Protein AF-A0A955IJX4-F1 (afdb_monomer_lite)

Sequence (307 aa):
LDLRDNGGGALPAAIGVGDLFLDGGVIVSIKGRNGDEETFDAHARGTLEDFPMIVLVNGFSASASEIVAGALQDHGRARILGTRTYGKGSVQNVRRLPGNQGTLKMTTAYYYLPSGRSLHKKPGTLDWGVDPDPGFLVKVARRDYVRMLRARQGLEILRPADHLQDPCITRDWIDDTLGDPQLGCALEALQTRLRGEPWPAFSEVDRRTVAVNDEILAMDRQRDALILELQRLDRRLLELSDMDIARPPADLLPPGVDLVDGYIEVRDRDGALVGRYRLTDGDLETALEAAGVVPDTTPTPERSPTP

Radius of gyration: 30.42 Å; chains: 1; bounding box: 64×42×94 Å

pLDDT: mean 82.82, std 15.07, range [36.75, 98.5]

Secondary structure (DSSP, 8-state):
-B-TT-----HHHHHHHHHTT-SSSEEEEEEETTS-EEEEE--STT---SS--EEEE-TT--THHHHHHHHHHHTTSSEEEES------EEEEEEEPGGG--EEEEEEEEEE-TTS-B----TT-S--S-PPPTT-B----HHHHHHHHHHHHHHHS---GGG-------HHHIIIII--HHHHHHHHHHHHHHTTPPPP-S----HHHHHHHHHHHHHHHHHHHHHHHHHHHHHHHHHHH-SS---PPPPSS-TT---SS-EEEEE-TTS-EEEEEE--SS-HHHHHHHTT-----SPPPP-----

Foldseek 3Di:
DELELPAADDLVVLLVLLLQADQWAFLKWKAFPVRDIDTRMHHNPNHDQPAAAEYEYDQNRHDSSLSNQLQCVVVVRYFYAEAFYNLHFWDWDWAQDPPNPGIDTDTTIGMAYRVRFTQHDDPPDLGHGDGGDALRYDYDDPVLVVQLVVLVVVVVDDDPPPPDPPDPDALVCCCVRRVCNNVSLVVVQRVCVVVVHDGHGNDNDDSSNVSVVVVVVVVVVVVVVVVVVVVVVVVVVVVVVVPDDDDDADQLDDPPDDDDFDKDFDADPVRHTPDIDTDDDDDVSVVCVVVVHDDDPDDDPPDDDDD

Structure (mmCIF, N/CA/C/O backbone):
data_AF-A0A955IJX4-F1
#
_entry.id   AF-A0A955IJX4-F1
#
loop_
_atom_site.group_PDB
_atom_site.id
_atom_site.type_symbol
_atom_site.label_atom_id
_atom_site.label_alt_id
_atom_site.label_comp_id
_atom_site.label_asym_id
_atom_site.label_entity_id
_atom_site.label_seq_id
_atom_site.pdbx_PDB_ins_code
_atom_site.Cartn_x
_atom_site.Cartn_y
_atom_site.Cartn_z
_atom_site.occupancy
_atom_site.B_iso_or_equiv
_atom_site.auth_seq_id
_atom_site.auth_comp_id
_atom_site.auth_asym_id
_atom_site.auth_atom_id
_atom_site.pdbx_PDB_model_num
ATOM 1 N N . LEU A 1 1 ? 6.592 1.127 -8.672 1.00 96.62 1 LEU A N 1
ATOM 2 C CA . LEU A 1 1 ? 5.500 2.072 -8.345 1.00 96.62 1 LEU A CA 1
ATOM 3 C C . LEU A 1 1 ? 5.658 2.496 -6.888 1.00 96.62 1 LEU A C 1
ATOM 5 O O . LEU A 1 1 ? 5.582 1.629 -6.030 1.00 96.62 1 LEU A O 1
ATOM 9 N N . ASP A 1 2 ? 5.951 3.767 -6.595 1.00 96.94 2 ASP A N 1
ATOM 10 C CA . ASP A 1 2 ? 6.110 4.238 -5.205 1.00 96.94 2 ASP A CA 1
ATOM 11 C C . ASP A 1 2 ? 4.789 4.830 -4.688 1.00 96.94 2 ASP A C 1
ATOM 13 O O . ASP A 1 2 ? 4.356 5.877 -5.162 1.00 96.94 2 ASP A O 1
ATOM 17 N N . LEU A 1 3 ? 4.117 4.127 -3.767 1.00 98.00 3 LEU A N 1
ATOM 18 C CA . LEU A 1 3 ? 2.868 4.558 -3.120 1.00 98.00 3 LEU A CA 1
ATOM 19 C C . LEU A 1 3 ? 3.076 4.920 -1.644 1.00 98.00 3 LEU A C 1
ATOM 21 O O . LEU A 1 3 ? 2.099 5.086 -0.901 1.00 98.00 3 LEU A O 1
ATOM 25 N N . ARG A 1 4 ? 4.328 5.022 -1.190 1.00 96.12 4 ARG A N 1
ATOM 26 C CA . ARG A 1 4 ? 4.635 5.490 0.163 1.00 96.12 4 ARG A CA 1
ATOM 27 C C . ARG A 1 4 ? 4.120 6.908 0.337 1.00 96.12 4 ARG A C 1
ATOM 29 O O . ARG A 1 4 ? 4.171 7.713 -0.588 1.00 96.12 4 ARG A O 1
ATOM 36 N N . ASP A 1 5 ? 3.559 7.178 1.511 1.00 95.12 5 ASP A N 1
ATOM 37 C CA . ASP A 1 5 ? 3.006 8.491 1.868 1.00 95.12 5 ASP A CA 1
ATOM 38 C C . ASP A 1 5 ? 1.831 8.956 0.989 1.00 95.12 5 ASP A C 1
ATOM 40 O O . ASP A 1 5 ? 1.349 10.083 1.115 1.00 95.12 5 ASP A O 1
ATOM 44 N N . ASN A 1 6 ? 1.295 8.066 0.147 1.00 97.06 6 ASN A N 1
ATOM 45 C CA . ASN A 1 6 ? 0.107 8.324 -0.648 1.00 97.06 6 ASN A CA 1
ATOM 46 C C . ASN A 1 6 ? -1.155 7.880 0.110 1.00 97.06 6 ASN A C 1
ATOM 48 O O . ASN A 1 6 ? -1.559 6.713 0.064 1.00 97.06 6 ASN A O 1
ATOM 52 N N . GLY A 1 7 ? -1.826 8.837 0.756 1.00 94.88 7 GLY A N 1
ATOM 53 C CA . GLY A 1 7 ? -3.071 8.626 1.509 1.00 94.88 7 GLY A CA 1
ATOM 54 C C . GLY A 1 7 ? -4.309 8.262 0.665 1.00 94.88 7 GLY A C 1
ATOM 55 O O . GLY A 1 7 ? -5.420 8.146 1.203 1.00 94.88 7 GLY A O 1
ATOM 56 N N . GLY A 1 8 ? -4.133 8.106 -0.647 1.00 92.31 8 GLY A N 1
ATOM 57 C CA . GLY A 1 8 ? -5.141 7.694 -1.607 1.00 92.31 8 GLY A CA 1
ATOM 58 C C . GLY A 1 8 ? -5.688 8.858 -2.428 1.00 92.31 8 GLY A C 1
ATOM 59 O O . GLY A 1 8 ? -5.030 9.869 -2.648 1.00 92.31 8 GLY A O 1
ATOM 60 N N . GLY A 1 9 ? -6.923 8.718 -2.904 1.00 90.94 9 GLY A N 1
ATOM 61 C CA . GLY A 1 9 ? -7.517 9.668 -3.836 1.00 90.94 9 GLY A CA 1
ATOM 62 C C . GLY A 1 9 ? -8.848 9.169 -4.377 1.00 90.94 9 GLY A C 1
ATOM 63 O O . GLY A 1 9 ? -9.579 8.449 -3.694 1.00 90.94 9 GLY A O 1
ATOM 64 N N . ALA A 1 10 ? -9.167 9.570 -5.603 1.00 90.31 10 ALA A N 1
ATOM 65 C CA . ALA A 1 10 ? -10.396 9.170 -6.271 1.00 90.31 10 ALA A CA 1
ATOM 66 C C . ALA A 1 10 ? -10.360 7.682 -6.661 1.00 90.31 10 ALA A C 1
ATOM 68 O O . ALA A 1 10 ? -9.397 7.217 -7.268 1.00 90.31 10 ALA A O 1
ATOM 69 N N . LEU A 1 11 ? -11.440 6.952 -6.365 1.00 92.25 11 LEU A N 1
ATOM 70 C CA . LEU A 1 11 ? -11.589 5.540 -6.727 1.00 92.25 11 LEU A CA 1
ATOM 71 C C . LEU A 1 11 ? -11.401 5.2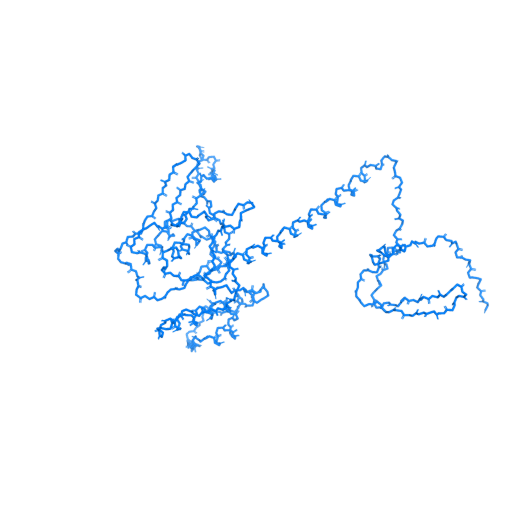72 -8.237 1.00 92.25 11 LEU A C 1
ATOM 73 O O . LEU A 1 11 ? -10.653 4.351 -8.556 1.00 92.25 11 LEU A O 1
ATOM 77 N N . PRO A 1 12 ? -11.962 6.073 -9.171 1.00 95.00 12 PRO A N 1
ATOM 78 C CA . PRO A 1 12 ? -11.741 5.852 -10.602 1.00 95.00 12 PRO A CA 1
ATOM 79 C C . PRO A 1 12 ? -10.267 5.900 -11.014 1.00 95.00 12 PRO A C 1
ATOM 81 O O . PRO A 1 12 ? -9.863 5.178 -11.916 1.00 95.00 12 PRO A O 1
ATOM 84 N N . ALA A 1 13 ? -9.447 6.712 -10.336 1.00 95.75 13 ALA A N 1
ATOM 85 C CA . ALA A 1 13 ? -8.011 6.754 -10.598 1.00 95.75 13 ALA A CA 1
ATOM 86 C C . ALA A 1 13 ? -7.315 5.477 -10.108 1.00 95.75 13 ALA A C 1
ATOM 88 O O . ALA A 1 13 ? -6.436 4.968 -10.791 1.00 95.75 13 ALA A O 1
ATOM 89 N N . ALA A 1 14 ? -7.730 4.931 -8.959 1.00 96.19 14 ALA A N 1
ATOM 90 C CA . ALA A 1 14 ? -7.222 3.653 -8.460 1.00 96.19 14 ALA A CA 1
ATOM 91 C C . ALA A 1 14 ? -7.547 2.505 -9.427 1.00 96.19 14 ALA A C 1
ATOM 93 O O . ALA A 1 14 ? -6.667 1.720 -9.763 1.00 96.19 14 ALA A O 1
ATOM 94 N N . ILE A 1 15 ? -8.798 2.458 -9.901 1.00 96.75 15 ILE A N 1
ATOM 95 C CA . ILE A 1 15 ? -9.259 1.484 -10.897 1.00 96.75 15 ILE A CA 1
ATOM 96 C C . ILE A 1 15 ? -8.434 1.630 -12.172 1.00 96.75 15 ILE A C 1
ATOM 98 O O . ILE A 1 15 ? -7.837 0.658 -12.606 1.00 96.75 15 ILE A O 1
ATOM 102 N N . GLY A 1 16 ? -8.311 2.848 -12.710 1.00 96.75 16 GLY A N 1
ATOM 103 C CA . GLY A 1 16 ? -7.526 3.094 -13.919 1.00 96.75 16 GLY A CA 1
ATOM 104 C C . GLY A 1 16 ? -6.059 2.684 -13.781 1.00 96.75 16 GLY A C 1
ATOM 105 O O . GLY A 1 16 ? -5.510 2.085 -14.693 1.00 96.75 16 GLY A O 1
ATOM 106 N N . VAL A 1 17 ? -5.417 2.945 -12.636 1.00 96.81 17 VAL A N 1
ATOM 107 C CA . VAL A 1 17 ? -4.035 2.495 -12.400 1.00 96.81 17 VAL A CA 1
ATOM 108 C C . VAL A 1 17 ? -3.945 0.969 -12.309 1.00 96.81 17 VAL A C 1
ATOM 110 O O . VAL A 1 17 ? -2.988 0.407 -12.828 1.00 96.81 17 VAL A O 1
ATOM 113 N N . GLY A 1 18 ? -4.906 0.296 -11.670 1.00 96.31 18 GLY A N 1
ATOM 114 C CA . GLY A 1 18 ? -4.958 -1.171 -11.644 1.00 96.31 18 GLY A CA 1
ATOM 115 C C . GLY A 1 18 ? -5.133 -1.771 -13.042 1.00 96.31 18 GLY A C 1
ATOM 116 O O . GLY A 1 18 ? -4.393 -2.676 -13.416 1.00 96.31 18 GLY A O 1
ATOM 117 N N . ASP A 1 19 ? -6.047 -1.199 -13.825 1.00 96.81 19 ASP A N 1
ATOM 118 C CA . ASP A 1 19 ? -6.391 -1.596 -15.198 1.00 96.81 19 ASP A CA 1
ATOM 119 C C . ASP A 1 19 ? -5.195 -1.501 -16.163 1.00 96.81 19 ASP A C 1
ATOM 121 O O . ASP A 1 19 ? -5.051 -2.317 -17.063 1.00 96.81 19 ASP A O 1
ATOM 125 N N . LEU A 1 20 ? -4.260 -0.566 -15.934 1.00 96.81 20 LEU A N 1
ATOM 126 C CA . LEU A 1 20 ? -3.031 -0.468 -16.736 1.00 96.81 20 LEU A CA 1
ATOM 127 C C . LEU A 1 20 ? -2.133 -1.710 -16.643 1.00 96.81 20 LEU A C 1
ATOM 129 O O . LEU A 1 20 ? -1.318 -1.933 -17.537 1.00 96.81 20 LEU A O 1
ATOM 133 N N . PHE A 1 21 ? -2.214 -2.480 -15.557 1.00 97.06 21 PHE A N 1
ATOM 134 C CA . PHE A 1 21 ? -1.270 -3.566 -15.272 1.00 97.06 21 PHE A CA 1
ATOM 135 C C . PHE A 1 21 ? -1.923 -4.943 -15.144 1.00 97.06 21 PHE A C 1
ATOM 137 O O . PHE A 1 21 ? -1.190 -5.925 -15.036 1.00 97.06 21 PHE A O 1
ATOM 144 N N . LEU A 1 22 ? -3.254 -5.015 -15.130 1.00 96.62 22 LEU A N 1
ATOM 145 C CA . LEU A 1 22 ? -4.027 -6.252 -15.035 1.00 96.62 22 LEU A CA 1
ATOM 146 C C . LEU A 1 22 ? -4.760 -6.505 -16.355 1.00 96.62 22 LEU A C 1
ATOM 148 O O . LEU A 1 22 ? -5.360 -5.597 -16.921 1.00 96.62 22 LEU A O 1
ATOM 152 N N . ASP A 1 23 ? -4.694 -7.735 -16.851 1.00 94.50 23 ASP A N 1
ATOM 153 C CA . ASP A 1 23 ? -5.302 -8.153 -18.119 1.00 94.50 23 ASP A CA 1
ATOM 154 C C . ASP A 1 23 ? -6.761 -8.612 -17.950 1.00 94.50 23 ASP A C 1
ATOM 156 O O . ASP A 1 23 ? -7.522 -8.717 -18.913 1.00 94.50 23 ASP A O 1
ATOM 160 N N . GLY A 1 24 ? -7.186 -8.840 -16.709 1.00 95.06 24 GLY A N 1
ATOM 161 C CA . GLY A 1 24 ? -8.556 -9.173 -16.369 1.00 95.06 24 GLY A CA 1
ATOM 162 C C . GLY A 1 24 ? -8.773 -9.411 -14.878 1.00 95.06 24 GLY A C 1
ATOM 163 O O . GLY A 1 24 ? -7.865 -9.324 -14.052 1.00 95.06 24 GLY A O 1
ATOM 164 N N . GLY A 1 25 ? -10.020 -9.738 -14.542 1.00 96.56 25 GLY A N 1
ATOM 165 C CA . GLY A 1 25 ? -10.451 -10.041 -13.180 1.00 96.56 25 GLY A CA 1
ATOM 166 C C . GLY A 1 25 ? -10.696 -8.804 -12.316 1.00 96.56 25 GLY A C 1
ATOM 167 O O . GLY A 1 25 ? -10.491 -7.665 -12.728 1.00 96.56 25 GLY A O 1
ATOM 168 N N . VAL A 1 26 ? -11.160 -9.045 -11.092 1.00 97.88 26 VAL A N 1
ATOM 169 C CA . VAL A 1 26 ? -11.579 -7.983 -10.172 1.00 97.88 26 VAL A CA 1
ATOM 170 C C . VAL A 1 26 ? -10.378 -7.139 -9.755 1.00 97.88 26 VAL A C 1
ATOM 172 O O . VAL A 1 26 ? -9.355 -7.686 -9.359 1.00 97.88 26 VAL A O 1
ATOM 175 N N . ILE A 1 27 ? -10.507 -5.816 -9.773 1.00 97.75 27 ILE A N 1
ATOM 176 C CA . ILE A 1 27 ? -9.567 -4.879 -9.141 1.00 97.75 27 ILE A CA 1
ATOM 177 C C . ILE A 1 27 ? -10.008 -4.623 -7.699 1.00 97.75 27 ILE A C 1
ATOM 179 O O . ILE A 1 27 ? -9.219 -4.711 -6.760 1.00 97.75 27 ILE A O 1
ATOM 183 N N . VAL A 1 28 ? -11.286 -4.295 -7.512 1.00 97.56 28 VAL A N 1
ATOM 184 C CA . VAL A 1 28 ? -11.867 -3.997 -6.200 1.00 97.56 28 VAL A CA 1
ATOM 185 C C . VAL A 1 28 ? -13.363 -4.257 -6.213 1.00 97.56 28 VAL A C 1
ATOM 187 O O . VAL A 1 28 ? -14.030 -4.033 -7.221 1.00 97.56 28 VAL A O 1
ATOM 190 N N . SER A 1 29 ? -13.902 -4.677 -5.072 1.00 96.81 29 SER A N 1
ATOM 191 C CA . SER A 1 29 ? -15.345 -4.686 -4.829 1.00 96.81 29 SER A CA 1
ATOM 192 C C . SER A 1 29 ? -15.717 -3.787 -3.652 1.00 96.81 29 SER A C 1
ATOM 194 O O . SER A 1 29 ? -14.943 -3.574 -2.713 1.00 96.81 29 SER A O 1
ATOM 196 N N . ILE A 1 30 ? -16.915 -3.220 -3.712 1.00 94.94 30 ILE A N 1
ATOM 197 C CA . ILE A 1 30 ? -17.513 -2.379 -2.684 1.00 94.94 30 ILE A CA 1
ATOM 198 C C . ILE A 1 30 ? -18.730 -3.108 -2.151 1.00 94.94 30 ILE A C 1
ATOM 200 O O . ILE A 1 30 ? -19.665 -3.361 -2.902 1.00 94.94 30 ILE A O 1
ATOM 204 N N . LYS A 1 31 ? -18.751 -3.392 -0.845 1.00 93.25 31 LYS A N 1
ATOM 205 C CA . LYS A 1 31 ? -19.911 -4.026 -0.202 1.00 93.25 31 LYS A CA 1
ATOM 206 C C . LYS A 1 31 ? -20.543 -3.082 0.809 1.00 93.25 31 LYS A C 1
ATOM 208 O O . LYS A 1 31 ? -19.892 -2.649 1.771 1.00 93.25 31 LYS A O 1
ATOM 213 N N . GLY A 1 32 ? -21.801 -2.735 0.557 1.00 88.31 32 GLY A N 1
ATOM 214 C CA . GLY A 1 32 ? -22.637 -1.909 1.420 1.00 88.31 32 GLY A CA 1
ATOM 215 C C . GLY A 1 32 ? -23.255 -2.695 2.578 1.00 88.31 32 GLY A C 1
ATOM 216 O O . GLY A 1 32 ? -23.171 -3.918 2.657 1.00 88.31 32 GLY A O 1
ATOM 217 N N . ARG A 1 33 ? -23.923 -1.985 3.495 1.00 81.31 33 ARG A N 1
ATOM 218 C CA . ARG A 1 33 ? -24.585 -2.603 4.662 1.00 81.31 33 ARG A CA 1
ATOM 219 C C . ARG A 1 33 ? -25.728 -3.556 4.284 1.00 81.31 33 ARG A C 1
ATOM 221 O O . ARG A 1 33 ? -25.958 -4.520 5.003 1.00 81.31 33 ARG A O 1
ATOM 228 N N . ASN A 1 34 ? -26.433 -3.278 3.189 1.00 80.38 34 ASN A N 1
ATOM 229 C CA . ASN A 1 34 ? -27.640 -4.010 2.790 1.00 80.38 34 ASN A CA 1
ATOM 230 C C . ASN A 1 34 ? -27.351 -5.212 1.876 1.00 80.38 34 ASN A C 1
ATOM 232 O O . ASN A 1 34 ? -28.285 -5.809 1.354 1.00 80.38 34 ASN A O 1
ATOM 236 N N . GLY A 1 35 ? -26.077 -5.564 1.682 1.00 75.12 35 GLY A N 1
ATOM 237 C CA . GLY A 1 35 ? -25.669 -6.658 0.800 1.00 75.12 35 GLY A CA 1
ATOM 238 C C . GLY A 1 35 ? -25.451 -6.251 -0.658 1.00 75.12 35 GLY A C 1
ATOM 239 O O . GLY A 1 35 ? -25.005 -7.089 -1.432 1.00 75.12 35 GLY A O 1
ATOM 240 N N . ASP A 1 36 ? -25.699 -4.987 -1.019 1.00 84.19 36 ASP A N 1
ATOM 241 C CA . ASP A 1 36 ? -25.340 -4.465 -2.340 1.00 84.19 36 ASP A CA 1
ATOM 242 C C . ASP A 1 36 ? -23.821 -4.561 -2.534 1.00 84.19 36 ASP A C 1
ATOM 244 O O . ASP A 1 36 ? -23.044 -4.033 -1.726 1.00 84.19 36 ASP A O 1
ATOM 248 N N . GLU A 1 37 ? -23.418 -5.246 -3.601 1.00 92.25 37 GLU A N 1
ATOM 249 C CA . GLU A 1 37 ? -22.030 -5.436 -4.002 1.00 92.25 37 GLU A CA 1
ATOM 250 C C . GLU A 1 37 ? -21.826 -4.866 -5.405 1.00 92.25 37 GLU A C 1
ATOM 252 O O . GLU A 1 37 ? -22.527 -5.228 -6.348 1.00 92.25 37 GLU A O 1
ATOM 257 N N . GLU A 1 38 ? -20.868 -3.953 -5.524 1.00 94.00 38 GLU A N 1
ATOM 258 C CA . GLU A 1 38 ? -20.420 -3.396 -6.796 1.00 94.00 38 GLU A CA 1
ATOM 259 C C . GLU A 1 38 ? -18.976 -3.832 -7.033 1.00 94.00 38 GLU A C 1
ATOM 261 O O . GLU A 1 38 ? -18.124 -3.659 -6.159 1.00 94.00 38 GLU A O 1
ATOM 266 N N . THR A 1 39 ? -18.701 -4.389 -8.206 1.00 96.25 39 THR A N 1
ATOM 267 C CA . THR A 1 39 ? -17.387 -4.922 -8.575 1.00 96.25 39 THR A CA 1
ATOM 268 C C . THR A 1 39 ? -16.827 -4.136 -9.748 1.00 96.25 39 THR A C 1
ATOM 270 O O . THR A 1 39 ? -17.560 -3.775 -10.667 1.00 96.25 39 THR A O 1
ATOM 273 N N . PHE A 1 40 ? -15.525 -3.869 -9.706 1.00 97.12 40 PHE A N 1
ATOM 274 C CA . PHE A 1 40 ? -14.795 -3.177 -10.760 1.00 97.12 40 PHE A CA 1
ATOM 275 C C . PHE A 1 40 ? -13.710 -4.103 -11.293 1.00 97.12 40 PHE A C 1
ATOM 277 O O . PHE A 1 40 ? -12.800 -4.467 -10.546 1.00 97.12 40 PHE A O 1
ATOM 284 N N . ASP A 1 41 ? -13.817 -4.469 -12.566 1.00 97.50 41 ASP A N 1
ATOM 285 C CA . ASP A 1 41 ? -12.928 -5.414 -13.242 1.00 97.50 41 ASP A CA 1
ATOM 286 C C . ASP A 1 41 ? -11.896 -4.706 -14.128 1.00 97.50 41 ASP A C 1
ATOM 288 O O . ASP A 1 41 ? -12.135 -3.600 -14.623 1.00 97.50 41 ASP A O 1
ATOM 292 N N . ALA A 1 42 ? -10.755 -5.365 -14.320 1.00 96.56 42 ALA A N 1
ATOM 293 C CA . ALA A 1 42 ? -9.726 -4.979 -15.272 1.00 96.56 42 ALA A CA 1
ATOM 294 C C . ALA A 1 42 ? -10.051 -5.461 -16.698 1.00 96.56 42 ALA A C 1
ATOM 296 O O . ALA A 1 42 ? -10.790 -6.431 -16.895 1.00 96.56 42 ALA A O 1
ATOM 297 N N . HIS A 1 43 ? -9.456 -4.808 -17.693 1.00 95.31 43 HIS A N 1
ATOM 298 C CA . HIS A 1 43 ? -9.662 -5.056 -19.113 1.00 95.31 43 HIS A CA 1
ATOM 299 C C . HIS A 1 43 ? -8.326 -5.269 -19.834 1.00 95.31 43 HIS A C 1
ATOM 301 O O . HIS A 1 43 ? -7.452 -4.412 -19.811 1.00 95.31 43 HIS A O 1
ATOM 307 N N . ALA A 1 44 ? -8.229 -6.346 -20.618 1.00 90.44 44 ALA A N 1
ATOM 308 C CA . ALA A 1 44 ? -7.012 -6.749 -21.339 1.00 90.44 44 ALA A CA 1
ATOM 309 C C . ALA A 1 44 ? -6.433 -5.725 -22.336 1.00 90.44 44 ALA A C 1
ATOM 311 O O . ALA A 1 44 ? -5.327 -5.879 -22.855 1.00 90.44 44 ALA A O 1
ATOM 312 N N . ARG A 1 45 ? -7.205 -4.712 -22.742 1.00 90.56 45 ARG A N 1
ATOM 313 C CA . ARG A 1 45 ? -6.793 -3.839 -23.843 1.00 90.56 45 ARG A CA 1
ATOM 314 C C . ARG A 1 45 ? -5.774 -2.809 -23.360 1.00 90.56 45 ARG A C 1
ATOM 316 O O . ARG A 1 45 ? -6.149 -1.802 -22.775 1.00 90.56 45 ARG A O 1
ATOM 323 N N . GLY A 1 46 ? -4.523 -2.975 -23.786 1.00 87.88 46 GLY A N 1
ATOM 324 C CA . GLY A 1 46 ? -3.449 -2.015 -23.500 1.00 87.88 46 GLY A CA 1
ATOM 325 C C . GLY A 1 46 ? -2.744 -2.269 -22.169 1.00 87.88 46 GLY A C 1
ATOM 326 O O . GLY A 1 46 ? -2.038 -1.383 -21.688 1.00 87.88 46 GLY A O 1
ATOM 327 N N . THR A 1 47 ? -2.930 -3.460 -21.604 1.00 93.62 47 THR A N 1
ATOM 328 C CA . THR A 1 47 ? -2.272 -3.901 -20.381 1.00 93.62 47 THR A CA 1
ATOM 329 C C . THR A 1 47 ? -0.753 -3.966 -20.561 1.00 93.62 47 THR A C 1
ATOM 331 O O . THR A 1 47 ? -0.221 -4.347 -21.605 1.00 93.62 47 THR A O 1
ATOM 334 N N . LEU A 1 48 ? -0.040 -3.548 -19.520 1.00 93.38 48 LEU A N 1
ATOM 335 C CA . LEU A 1 48 ? 1.413 -3.515 -19.445 1.00 93.38 48 LEU A CA 1
ATOM 336 C C . LEU A 1 48 ? 1.923 -4.732 -18.655 1.00 93.38 48 LEU A C 1
ATOM 338 O O . LEU A 1 48 ? 1.959 -4.697 -17.422 1.00 93.38 48 LEU A O 1
ATOM 342 N N . GLU A 1 49 ? 2.336 -5.800 -19.341 1.00 83.81 49 GLU A N 1
ATOM 343 C CA . GLU A 1 49 ? 2.564 -7.124 -18.720 1.00 83.81 49 GLU A CA 1
ATOM 344 C C . GLU A 1 49 ? 4.042 -7.568 -18.690 1.00 83.81 49 GLU A C 1
ATOM 346 O O . GLU A 1 49 ? 4.455 -8.310 -17.799 1.00 83.81 49 GLU A O 1
ATOM 351 N N . ASP A 1 50 ? 4.890 -7.023 -19.566 1.00 87.19 50 ASP A N 1
ATOM 352 C CA . ASP A 1 50 ? 6.216 -7.589 -19.879 1.00 87.19 50 ASP A CA 1
ATOM 353 C C . ASP A 1 50 ? 7.379 -7.117 -18.987 1.00 87.19 50 ASP A C 1
ATOM 355 O O . ASP A 1 50 ? 8.530 -7.035 -19.423 1.00 87.19 50 ASP A O 1
ATOM 359 N N . PHE A 1 51 ? 7.120 -6.778 -17.724 1.00 94.56 51 PHE A N 1
ATOM 360 C CA . PHE A 1 51 ? 8.196 -6.367 -16.817 1.00 94.56 51 PHE A CA 1
ATOM 361 C C . PHE A 1 51 ? 7.934 -6.705 -15.348 1.00 94.56 51 PHE A C 1
ATOM 363 O O . PHE A 1 51 ? 6.791 -6.635 -14.868 1.00 94.56 51 PHE A O 1
ATOM 370 N N . PRO A 1 52 ? 9.005 -7.022 -14.592 1.00 96.25 52 PRO A N 1
ATOM 371 C CA . PRO A 1 52 ? 8.901 -7.209 -13.158 1.00 96.25 52 PRO A CA 1
ATOM 372 C C . PRO A 1 52 ? 8.493 -5.899 -12.486 1.00 96.25 52 PRO A C 1
ATOM 374 O O . PRO A 1 52 ? 9.009 -4.828 -12.803 1.00 96.25 52 PRO A O 1
ATOM 377 N N . MET A 1 53 ? 7.563 -5.989 -11.539 1.00 96.88 53 MET A N 1
ATOM 378 C CA . MET A 1 53 ? 7.031 -4.829 -10.838 1.00 96.88 53 MET A CA 1
ATOM 379 C C . MET A 1 53 ? 7.140 -5.005 -9.326 1.00 96.88 53 MET A C 1
ATOM 381 O O . MET A 1 53 ? 6.809 -6.056 -8.775 1.00 96.88 53 MET A O 1
ATOM 385 N N . ILE A 1 54 ? 7.550 -3.923 -8.663 1.00 98.31 54 ILE A N 1
ATOM 386 C CA . ILE A 1 54 ? 7.458 -3.754 -7.214 1.00 98.31 54 ILE A CA 1
ATOM 387 C C . ILE A 1 54 ? 6.604 -2.523 -6.907 1.00 98.31 54 ILE A C 1
ATOM 389 O O . ILE A 1 54 ? 6.744 -1.475 -7.555 1.00 98.31 54 ILE A O 1
ATOM 393 N N . VAL A 1 55 ? 5.741 -2.645 -5.901 1.00 98.50 55 VAL A N 1
ATOM 394 C CA . VAL A 1 55 ? 5.000 -1.532 -5.303 1.00 98.50 55 VAL A CA 1
ATOM 395 C C . VAL A 1 55 ? 5.593 -1.236 -3.929 1.00 98.50 55 VAL A C 1
ATOM 397 O O . VAL A 1 55 ? 5.590 -2.098 -3.053 1.00 98.50 55 VAL A O 1
ATOM 400 N N . LEU A 1 56 ? 6.112 -0.022 -3.741 1.00 98.38 56 LEU A N 1
ATOM 401 C CA . LEU A 1 56 ? 6.581 0.446 -2.439 1.00 98.38 56 LEU A CA 1
ATOM 402 C C . LEU A 1 56 ? 5.396 0.982 -1.638 1.00 98.38 56 LEU A C 1
ATOM 404 O O . LEU A 1 56 ? 4.650 1.828 -2.134 1.00 98.38 56 LEU A O 1
ATOM 408 N N . VAL A 1 57 ? 5.246 0.522 -0.400 1.00 98.31 57 VAL A N 1
ATOM 409 C CA . VAL A 1 57 ? 4.178 0.947 0.514 1.00 98.31 57 VAL A CA 1
ATOM 410 C C . VAL A 1 57 ? 4.704 1.186 1.925 1.00 98.31 57 VAL A C 1
ATOM 412 O O . VAL A 1 57 ? 5.738 0.653 2.333 1.00 98.31 57 VAL A O 1
ATOM 415 N N . ASN A 1 58 ? 3.993 2.010 2.687 1.00 95.62 58 ASN A N 1
ATOM 416 C CA . ASN A 1 58 ? 4.270 2.218 4.102 1.00 95.62 58 ASN A CA 1
ATOM 417 C C . ASN A 1 58 ? 2.978 2.457 4.894 1.00 95.62 58 ASN A C 1
ATOM 419 O O . ASN A 1 58 ? 1.887 2.501 4.330 1.00 95.62 58 ASN A O 1
ATOM 423 N N . GLY A 1 59 ? 3.105 2.695 6.2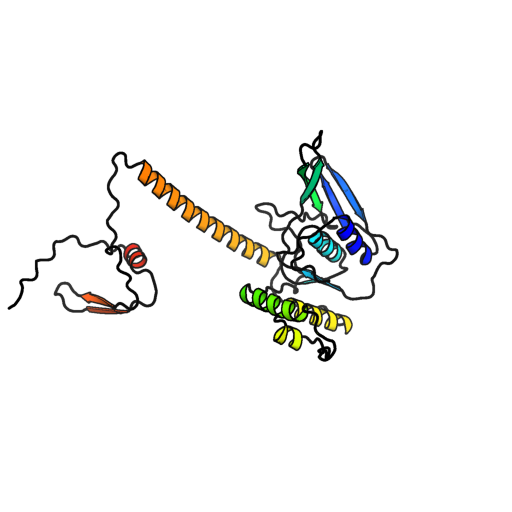01 1.00 94.19 59 GLY A N 1
ATOM 424 C CA . GLY A 1 59 ? 1.965 2.953 7.091 1.00 94.19 59 GLY A CA 1
ATOM 425 C C . GLY A 1 59 ? 1.139 4.205 6.763 1.00 94.19 59 GLY A C 1
ATOM 426 O O . GLY A 1 59 ? 0.110 4.417 7.397 1.00 94.19 59 GLY A O 1
ATOM 427 N N . PHE A 1 60 ? 1.557 5.023 5.794 1.00 95.31 60 PHE A N 1
ATOM 428 C CA . PHE A 1 60 ? 0.824 6.194 5.305 1.00 95.31 60 PHE A CA 1
ATOM 429 C C . PHE A 1 60 ? 0.163 5.961 3.936 1.00 95.31 60 PHE A C 1
ATOM 431 O O . PHE A 1 60 ? -0.663 6.769 3.510 1.00 95.31 60 PHE A O 1
ATOM 438 N N . SER A 1 61 ? 0.463 4.844 3.268 1.00 97.94 61 SER A N 1
ATOM 439 C CA . SER A 1 61 ? -0.269 4.381 2.091 1.00 97.94 61 SER A CA 1
ATOM 440 C C . SER A 1 61 ? -1.696 4.008 2.500 1.00 97.94 61 SER A C 1
ATOM 442 O O . SER A 1 61 ? -1.889 3.132 3.344 1.00 97.94 61 SER A O 1
ATOM 444 N N . ALA A 1 62 ? -2.708 4.668 1.935 1.00 96.88 62 ALA A N 1
ATOM 445 C CA . ALA A 1 62 ? -4.094 4.487 2.372 1.00 96.88 62 ALA A CA 1
ATOM 446 C C . ALA A 1 62 ? -5.108 4.495 1.215 1.00 96.88 62 ALA A C 1
ATOM 448 O O . ALA A 1 62 ? -4.873 5.073 0.155 1.00 96.88 62 ALA A O 1
ATOM 449 N N . SER A 1 63 ? -6.287 3.909 1.442 1.00 95.38 63 SER A N 1
ATOM 450 C CA . SER A 1 63 ? -7.457 4.004 0.561 1.00 95.38 63 SER A CA 1
ATOM 451 C C . SER A 1 63 ? -7.151 3.569 -0.882 1.00 95.38 63 SER A C 1
ATOM 453 O O . SER A 1 63 ? -6.836 2.407 -1.101 1.00 95.38 63 SER A O 1
ATOM 455 N N . ALA A 1 64 ? -7.237 4.468 -1.870 1.00 96.19 64 ALA A N 1
ATOM 456 C CA . ALA A 1 64 ? -6.948 4.169 -3.276 1.00 96.19 64 ALA A CA 1
ATOM 457 C C . ALA A 1 64 ? -5.582 3.489 -3.485 1.00 96.19 64 ALA A C 1
ATOM 459 O O . ALA A 1 64 ? -5.481 2.561 -4.282 1.00 96.19 64 ALA A O 1
ATOM 460 N N . SER A 1 65 ? -4.555 3.895 -2.733 1.00 97.88 65 SER A N 1
ATOM 461 C CA . SER A 1 65 ? -3.225 3.281 -2.803 1.00 97.88 65 SER A CA 1
ATOM 462 C C . SER A 1 65 ? -3.240 1.820 -2.352 1.00 97.88 65 SER A C 1
ATOM 464 O O . SER A 1 65 ? -2.545 0.987 -2.924 1.00 97.88 65 SER A O 1
ATOM 466 N N . GLU A 1 66 ? -4.055 1.500 -1.344 1.00 97.88 66 GLU A N 1
ATOM 467 C CA . GLU A 1 66 ? -4.220 0.134 -0.836 1.00 97.88 66 GLU A CA 1
ATOM 468 C C . GLU A 1 66 ? -4.997 -0.738 -1.821 1.00 97.88 66 GLU A C 1
ATOM 470 O O . GLU A 1 66 ? -4.687 -1.914 -1.958 1.00 97.88 66 GLU A O 1
ATOM 475 N N . ILE A 1 67 ? -5.962 -0.157 -2.542 1.00 98.00 67 ILE A N 1
ATOM 476 C CA . ILE A 1 67 ? -6.677 -0.849 -3.620 1.00 98.00 67 ILE A CA 1
ATOM 477 C C . ILE A 1 67 ? -5.694 -1.256 -4.719 1.00 98.00 67 ILE A C 1
ATOM 479 O O . ILE A 1 67 ? -5.637 -2.427 -5.072 1.00 98.00 67 ILE A O 1
ATOM 483 N N . VAL A 1 68 ? -4.886 -0.313 -5.217 1.00 98.25 68 VAL A N 1
ATOM 484 C CA . VAL A 1 68 ? -3.901 -0.596 -6.274 1.00 98.25 68 VAL A CA 1
ATOM 485 C C . VAL A 1 68 ? -2.883 -1.633 -5.803 1.00 98.25 68 VAL A C 1
ATOM 487 O O . VAL A 1 68 ? -2.672 -2.634 -6.479 1.00 98.25 68 VAL A O 1
ATOM 490 N N . ALA A 1 69 ? -2.270 -1.425 -4.634 1.00 98.38 69 ALA A N 1
ATOM 491 C CA . ALA A 1 69 ? -1.278 -2.355 -4.103 1.00 98.38 69 ALA A CA 1
ATOM 492 C C . ALA A 1 69 ? -1.869 -3.756 -3.878 1.00 98.38 69 ALA A C 1
ATOM 494 O O . ALA A 1 69 ? -1.279 -4.746 -4.297 1.00 98.38 69 ALA A O 1
ATOM 495 N N . GLY A 1 70 ? -3.044 -3.843 -3.251 1.00 97.81 70 GLY A N 1
ATOM 496 C CA . GLY A 1 70 ? -3.686 -5.115 -2.943 1.00 97.81 70 GLY A CA 1
ATOM 497 C C . GLY A 1 70 ? -4.176 -5.855 -4.186 1.00 97.81 70 GLY A C 1
ATOM 498 O O . GLY A 1 70 ? -3.976 -7.058 -4.274 1.00 97.81 70 GLY A O 1
ATOM 499 N N . ALA A 1 71 ? -4.739 -5.154 -5.174 1.00 98.12 71 ALA A N 1
ATOM 500 C CA . ALA A 1 71 ? -5.151 -5.769 -6.435 1.00 98.12 71 ALA A CA 1
ATOM 501 C C . ALA A 1 71 ? -3.948 -6.361 -7.183 1.00 98.12 71 ALA A C 1
ATOM 503 O O . ALA A 1 71 ? -3.956 -7.534 -7.548 1.00 98.12 71 ALA A O 1
ATOM 504 N N . LEU A 1 72 ? -2.873 -5.582 -7.345 1.00 98.19 72 LEU A N 1
ATOM 505 C CA . LEU A 1 72 ? -1.660 -6.054 -8.017 1.00 98.19 72 LEU A CA 1
ATOM 506 C C . LEU A 1 72 ? -0.988 -7.214 -7.268 1.00 98.19 72 LEU A C 1
ATOM 508 O O . LEU A 1 72 ? -0.393 -8.082 -7.906 1.00 98.19 72 LEU A O 1
ATOM 512 N N . GLN A 1 73 ? -1.081 -7.233 -5.936 1.00 97.81 73 GLN A N 1
ATOM 513 C CA . GLN A 1 73 ? -0.585 -8.334 -5.116 1.00 97.81 73 GLN A CA 1
ATOM 514 C C . GLN A 1 73 ? -1.426 -9.603 -5.286 1.00 97.81 73 GLN A C 1
ATOM 516 O O . GLN A 1 73 ? -0.861 -10.669 -5.518 1.00 97.81 73 GLN A O 1
ATOM 521 N N . ASP A 1 74 ? -2.752 -9.499 -5.175 1.00 97.69 74 ASP A N 1
ATOM 522 C CA . ASP A 1 74 ? -3.665 -10.648 -5.217 1.00 97.69 74 ASP A CA 1
ATOM 523 C C . ASP A 1 74 ? -3.638 -11.352 -6.581 1.00 97.69 74 ASP A C 1
ATOM 525 O O . ASP A 1 74 ? -3.743 -12.574 -6.651 1.00 97.69 74 ASP A O 1
ATOM 529 N N . HIS A 1 75 ? -3.417 -10.593 -7.657 1.00 97.12 75 HIS A N 1
ATOM 530 C CA . HIS A 1 75 ? -3.205 -11.129 -9.007 1.00 97.12 75 HIS A CA 1
ATOM 531 C C . HIS A 1 75 ? -1.777 -11.633 -9.259 1.00 97.12 75 HIS A C 1
ATOM 533 O O . HIS A 1 75 ? -1.475 -12.145 -10.332 1.00 97.12 75 HIS A O 1
ATOM 539 N N . GLY A 1 76 ? -0.856 -11.464 -8.306 1.00 95.62 76 GLY A N 1
ATOM 540 C CA . GLY A 1 76 ? 0.555 -11.821 -8.479 1.00 95.62 76 GLY A CA 1
ATOM 541 C C . GLY A 1 76 ? 1.302 -10.957 -9.505 1.00 95.62 76 GLY A C 1
ATOM 542 O O . GLY A 1 76 ? 2.420 -11.299 -9.895 1.00 95.62 76 GLY A O 1
ATOM 543 N N . ARG A 1 77 ? 0.719 -9.828 -9.931 1.00 96.44 77 ARG A N 1
ATOM 544 C CA . ARG A 1 77 ? 1.291 -8.919 -10.933 1.00 96.44 77 ARG A CA 1
ATOM 545 C C . ARG A 1 77 ? 2.510 -8.164 -10.407 1.00 96.44 77 ARG A C 1
ATOM 547 O O . ARG A 1 77 ? 3.428 -7.875 -11.181 1.00 96.44 77 ARG A O 1
ATOM 554 N N . ALA A 1 78 ? 2.529 -7.837 -9.116 1.00 97.31 78 ALA A N 1
ATOM 555 C CA . ALA A 1 78 ? 3.621 -7.111 -8.475 1.00 97.31 78 ALA A CA 1
ATOM 556 C C . ALA A 1 78 ? 3.941 -7.652 -7.077 1.00 97.31 78 ALA A C 1
ATOM 558 O O . ALA A 1 78 ? 3.066 -8.157 -6.378 1.00 97.31 78 ALA A O 1
ATOM 559 N N . ARG A 1 79 ? 5.198 -7.483 -6.644 1.00 97.62 79 ARG A N 1
ATOM 560 C CA . ARG A 1 79 ? 5.597 -7.685 -5.243 1.00 97.62 79 ARG A CA 1
ATOM 561 C C . ARG A 1 79 ? 5.412 -6.399 -4.447 1.00 97.62 79 ARG A C 1
ATOM 563 O O . ARG A 1 79 ? 5.775 -5.319 -4.910 1.00 97.62 79 ARG A O 1
ATOM 570 N N . ILE A 1 80 ? 4.891 -6.512 -3.237 1.00 98.06 80 ILE A N 1
ATOM 571 C CA . ILE A 1 80 ? 4.714 -5.404 -2.305 1.00 98.06 80 ILE A CA 1
ATOM 572 C C . ILE A 1 80 ? 5.923 -5.349 -1.379 1.00 98.06 80 ILE A C 1
ATOM 574 O O . ILE A 1 80 ? 6.236 -6.328 -0.706 1.00 98.06 80 ILE A O 1
ATOM 578 N N . LEU A 1 81 ? 6.599 -4.202 -1.333 1.00 97.94 81 LEU A N 1
ATOM 579 C CA . LEU A 1 81 ? 7.785 -3.977 -0.511 1.00 97.94 81 LEU A CA 1
ATOM 580 C C . LEU A 1 81 ? 7.564 -2.802 0.436 1.00 97.94 81 LEU A C 1
ATOM 582 O O . LEU A 1 81 ? 7.038 -1.764 0.040 1.00 97.94 81 LEU A O 1
ATOM 586 N N . GLY A 1 82 ? 8.020 -2.946 1.678 1.00 95.94 82 GLY A N 1
ATOM 587 C CA . GLY A 1 82 ? 8.042 -1.856 2.648 1.00 95.94 82 GLY A CA 1
ATOM 588 C C . GLY A 1 82 ? 7.428 -2.266 3.974 1.00 95.94 82 GLY A C 1
ATOM 589 O O . GLY A 1 82 ? 7.899 -3.224 4.577 1.00 95.94 82 GLY A O 1
ATOM 590 N N . THR A 1 83 ? 6.405 -1.553 4.446 1.00 94.12 83 THR A N 1
ATOM 591 C CA . THR A 1 83 ? 5.668 -1.897 5.677 1.00 94.12 83 THR A CA 1
ATOM 592 C C . THR A 1 83 ? 4.164 -1.942 5.432 1.00 94.12 83 THR A C 1
ATOM 594 O O . THR A 1 83 ? 3.688 -1.398 4.439 1.00 94.12 83 THR A O 1
ATOM 597 N N . ARG A 1 84 ? 3.409 -2.588 6.334 1.00 94.50 84 ARG A N 1
ATOM 598 C CA . ARG A 1 84 ? 1.941 -2.654 6.251 1.00 94.50 84 ARG A CA 1
ATOM 599 C C . ARG A 1 84 ? 1.341 -1.259 6.045 1.00 94.50 84 ARG A C 1
ATOM 601 O O . ARG A 1 84 ? 1.790 -0.301 6.680 1.00 94.50 84 ARG A O 1
ATOM 608 N N . THR A 1 85 ? 0.341 -1.177 5.169 1.00 96.69 85 THR A N 1
ATOM 609 C CA . THR A 1 85 ? -0.391 0.057 4.836 1.00 96.69 85 THR A CA 1
ATOM 610 C C . THR A 1 85 ? -1.254 0.565 5.997 1.00 96.69 85 THR A C 1
ATOM 612 O O . THR A 1 85 ? -1.178 0.040 7.101 1.00 96.69 85 THR A O 1
ATOM 615 N N . TYR A 1 86 ? -2.058 1.613 5.794 1.00 95.62 86 TYR A N 1
ATOM 616 C CA . TYR A 1 86 ? -2.827 2.267 6.862 1.00 95.62 86 TYR A CA 1
ATOM 617 C C . TYR A 1 86 ? -4.099 1.511 7.304 1.00 95.62 86 TYR A C 1
ATOM 619 O O . TYR A 1 86 ? -4.471 1.554 8.479 1.00 95.62 86 TYR A O 1
ATOM 627 N N . GLY A 1 87 ? -4.798 0.831 6.390 1.00 94.88 87 GLY A N 1
ATOM 628 C CA . GLY A 1 87 ? -6.059 0.125 6.651 1.00 94.88 87 GLY A CA 1
ATOM 629 C C . GLY A 1 87 ? -7.326 0.964 6.450 1.00 94.88 87 GLY A C 1
ATOM 630 O O . GLY A 1 87 ? -8.353 0.728 7.103 1.00 94.88 87 GLY A O 1
ATOM 631 N N . LYS A 1 88 ? -7.297 1.971 5.566 1.00 93.69 88 LYS A N 1
ATOM 632 C CA . LYS A 1 88 ? -8.452 2.839 5.277 1.00 93.69 88 LYS A CA 1
ATOM 633 C C . LYS A 1 88 ? -9.330 2.218 4.187 1.00 93.69 88 LYS A C 1
ATOM 635 O O . LYS A 1 88 ? -9.488 2.752 3.093 1.00 93.69 88 LYS A O 1
ATOM 640 N N . GLY A 1 89 ? -9.967 1.103 4.526 1.00 90.50 89 GLY A N 1
ATOM 641 C CA . GLY A 1 89 ? -10.875 0.383 3.629 1.00 90.50 89 GLY A CA 1
ATOM 642 C C . GLY A 1 89 ? -12.323 0.881 3.595 1.00 90.50 89 GLY A C 1
ATOM 643 O O . GLY A 1 89 ? -13.187 0.119 3.187 1.00 90.50 89 GLY A O 1
ATOM 644 N N . SER A 1 90 ? -12.640 2.090 4.069 1.00 91.06 90 SER A N 1
ATOM 645 C CA . SER A 1 90 ? -14.025 2.581 4.138 1.00 91.06 90 SER A CA 1
ATOM 646 C C . SER A 1 90 ? -14.381 3.543 3.001 1.00 91.06 90 SER A C 1
ATOM 648 O O . SER A 1 90 ? -13.602 4.424 2.630 1.00 91.06 90 SER A O 1
ATOM 650 N N . VAL A 1 91 ? -15.595 3.396 2.469 1.00 86.56 91 VAL A N 1
ATOM 651 C CA . VAL A 1 91 ? -16.155 4.249 1.413 1.00 86.56 91 VAL A CA 1
ATOM 652 C C . VAL A 1 91 ? -16.970 5.363 2.044 1.00 86.56 91 VAL A C 1
ATOM 654 O O . VAL A 1 91 ? -17.961 5.110 2.737 1.00 86.56 91 VAL A O 1
ATOM 657 N N . GLN A 1 92 ? -16.579 6.606 1.774 1.00 84.25 92 GLN A N 1
ATOM 658 C CA . GLN A 1 92 ? -17.290 7.789 2.245 1.00 84.25 92 GLN A CA 1
ATOM 659 C C . GLN A 1 92 ? -18.059 8.438 1.098 1.00 84.25 92 GLN A C 1
ATOM 661 O O . GLN A 1 92 ? -17.459 8.961 0.162 1.00 84.25 92 GLN A O 1
ATOM 666 N N . ASN A 1 93 ? -19.384 8.445 1.210 1.00 80.06 93 ASN A N 1
ATOM 667 C CA . ASN A 1 93 ? -20.271 9.115 0.273 1.00 80.06 93 ASN A CA 1
ATOM 668 C C . ASN A 1 93 ? -20.538 10.550 0.724 1.00 80.06 93 ASN A C 1
ATOM 670 O O . ASN A 1 93 ? -20.818 10.810 1.896 1.00 80.06 93 ASN A O 1
ATOM 674 N N . VAL A 1 94 ? -20.450 11.477 -0.227 1.00 80.19 94 VAL A N 1
ATOM 675 C CA . VAL A 1 94 ? -20.636 12.913 -0.021 1.00 80.19 94 VAL A CA 1
ATOM 676 C C . VAL A 1 94 ? -22.007 13.293 -0.581 1.00 80.19 94 VAL A C 1
ATOM 678 O O . VAL A 1 94 ? -22.221 13.269 -1.791 1.00 80.19 94 VAL A O 1
ATOM 681 N N . ARG A 1 95 ? -22.966 13.609 0.291 1.00 84.25 95 ARG A N 1
ATOM 682 C CA . ARG A 1 95 ? -24.338 13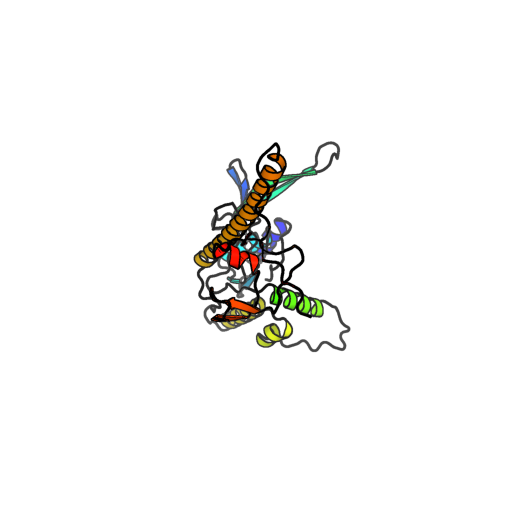.988 -0.076 1.00 84.25 95 ARG A CA 1
ATOM 683 C C . ARG A 1 95 ? -24.553 15.467 0.219 1.00 84.25 95 ARG A C 1
ATOM 685 O O . ARG A 1 95 ? -24.417 15.895 1.362 1.00 84.25 95 ARG A O 1
ATOM 692 N N . ARG A 1 96 ? -24.893 16.254 -0.803 1.00 87.94 96 ARG A N 1
ATOM 693 C CA . ARG A 1 96 ? -25.294 17.655 -0.607 1.00 87.94 96 ARG A CA 1
ATOM 694 C C . ARG A 1 96 ? -26.646 17.695 0.093 1.00 87.94 96 ARG A C 1
ATOM 696 O O . ARG A 1 96 ? -27.559 16.969 -0.296 1.00 87.94 96 ARG A O 1
ATOM 703 N N . LEU A 1 97 ? -26.756 18.532 1.116 1.00 91.06 97 LEU A N 1
ATOM 704 C CA . LEU A 1 97 ? -28.019 18.759 1.800 1.00 91.06 97 LEU A CA 1
ATOM 705 C C . LEU A 1 97 ? -28.915 19.674 0.946 1.00 91.06 97 LEU A C 1
ATOM 707 O O . LEU A 1 97 ? -2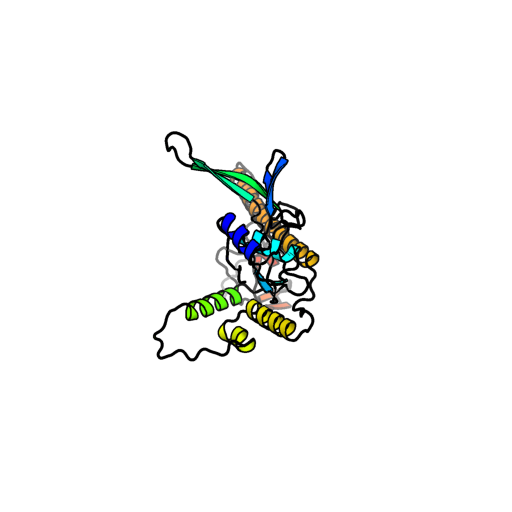8.394 20.535 0.223 1.00 91.06 97 LEU A O 1
ATOM 711 N N . PRO A 1 98 ? -30.248 19.503 1.003 1.00 90.25 98 PRO A N 1
ATOM 712 C CA . PRO A 1 98 ? -31.184 20.375 0.302 1.00 90.25 98 PRO A CA 1
ATOM 713 C C . PRO A 1 98 ? -30.967 21.854 0.641 1.00 90.25 98 PRO A C 1
ATOM 715 O O . PRO A 1 98 ? -30.481 22.199 1.716 1.00 90.25 98 PRO A O 1
ATOM 718 N N . GLY A 1 99 ? -31.320 22.743 -0.290 1.00 87.50 99 GLY A N 1
ATOM 719 C CA . GLY A 1 99 ? -31.248 24.190 -0.059 1.00 87.50 99 GLY A CA 1
ATOM 720 C C . GLY A 1 99 ? -29.830 24.736 0.151 1.00 87.50 99 GLY A C 1
ATOM 721 O O . GLY A 1 99 ? -29.680 25.793 0.751 1.00 87.50 99 GLY A O 1
ATOM 722 N N . ASN A 1 100 ? -28.795 24.024 -0.316 1.00 84.19 100 ASN A N 1
ATOM 723 C CA . ASN A 1 100 ? -27.388 24.407 -0.156 1.00 84.19 100 ASN A CA 1
ATOM 724 C C . ASN A 1 100 ? -26.948 24.547 1.319 1.00 84.19 100 ASN A C 1
ATOM 726 O O . ASN A 1 100 ? -26.026 25.294 1.631 1.00 84.19 100 ASN A O 1
ATOM 730 N N . GLN A 1 101 ? -27.577 23.795 2.228 1.00 90.62 101 GLN A N 1
ATOM 731 C CA . GLN A 1 101 ? -27.320 23.829 3.678 1.00 90.62 101 GLN A CA 1
ATOM 732 C C . GLN A 1 101 ? -26.026 23.109 4.106 1.00 90.62 101 GLN A C 1
ATOM 734 O O . GLN A 1 101 ? -25.831 22.795 5.277 1.00 90.62 101 GLN A O 1
ATOM 739 N N . GLY A 1 102 ? -25.137 22.818 3.157 1.00 90.62 102 GLY A N 1
ATOM 740 C CA . GLY A 1 102 ? -23.893 22.095 3.388 1.00 90.62 102 GLY A CA 1
ATOM 741 C C . GLY A 1 102 ? -23.896 20.694 2.788 1.00 90.62 102 GLY A C 1
ATOM 742 O O . GLY A 1 102 ? -24.664 20.366 1.883 1.00 90.62 102 GLY A O 1
ATOM 743 N N . THR A 1 103 ? -22.956 19.873 3.246 1.00 89.31 103 THR A N 1
ATOM 744 C CA . THR A 1 103 ? -22.690 18.551 2.678 1.00 89.31 103 THR A CA 1
ATOM 745 C C . THR A 1 103 ? -22.396 17.553 3.791 1.00 89.31 103 THR A C 1
ATOM 747 O O . THR A 1 103 ? -21.563 17.811 4.655 1.00 89.31 103 THR A O 1
ATOM 750 N N . LEU A 1 104 ? -23.059 16.401 3.751 1.00 87.88 104 LEU A N 1
ATOM 751 C CA . LEU A 1 104 ? -22.851 15.287 4.664 1.00 87.88 104 LEU A CA 1
ATOM 752 C C . LEU A 1 104 ? -21.866 14.292 4.049 1.00 87.88 104 LEU A C 1
ATOM 754 O O . LEU A 1 104 ? -22.093 13.791 2.948 1.00 87.88 104 LEU A O 1
ATOM 758 N N . LYS A 1 105 ? -20.797 13.967 4.777 1.00 85.12 105 LYS A N 1
ATOM 759 C CA . LYS A 1 105 ? -19.872 12.888 4.421 1.00 85.12 105 LYS A CA 1
ATOM 760 C C . LYS A 1 105 ? -20.109 11.704 5.348 1.00 85.12 105 LYS A C 1
ATOM 762 O O . LYS A 1 105 ? -19.867 11.808 6.545 1.00 85.12 105 LYS A O 1
ATOM 767 N N . MET A 1 106 ? -20.581 10.589 4.801 1.00 86.44 106 MET A N 1
ATOM 768 C CA . MET A 1 106 ? -20.968 9.419 5.589 1.00 86.44 106 MET A CA 1
ATOM 769 C C . MET A 1 106 ? -20.330 8.146 5.046 1.00 86.44 106 MET A C 1
ATOM 771 O O . MET A 1 106 ? -20.331 7.898 3.840 1.00 86.44 106 MET A O 1
ATOM 775 N N . THR A 1 107 ? -19.801 7.324 5.950 1.00 86.94 107 THR A N 1
ATOM 776 C CA . THR A 1 107 ? -19.302 5.991 5.610 1.00 86.94 107 THR A CA 1
ATOM 777 C C . THR A 1 107 ? -20.475 5.065 5.314 1.00 86.94 107 THR A C 1
ATOM 779 O O . THR A 1 107 ? -21.375 4.930 6.139 1.00 86.94 107 THR A O 1
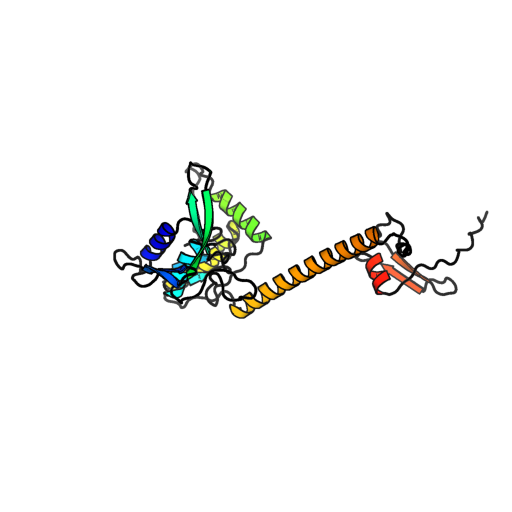ATOM 782 N N . THR A 1 108 ? -20.475 4.430 4.144 1.00 86.69 108 THR A N 1
ATOM 783 C CA . THR A 1 108 ? -21.627 3.633 3.667 1.00 86.69 108 THR A CA 1
ATOM 784 C C . THR A 1 108 ? -21.270 2.207 3.263 1.00 86.69 108 THR A C 1
ATOM 786 O O . THR A 1 108 ? -22.143 1.342 3.281 1.00 86.69 108 THR A O 1
ATOM 789 N N . ALA A 1 109 ? -20.000 1.948 2.951 1.00 91.00 109 ALA A N 1
ATOM 790 C CA . ALA A 1 109 ? -19.528 0.659 2.467 1.00 91.00 109 ALA A CA 1
ATOM 791 C C . ALA A 1 109 ? -18.045 0.444 2.806 1.00 91.00 109 ALA A C 1
ATOM 793 O O . ALA A 1 109 ? -17.374 1.354 3.311 1.00 91.00 109 ALA A O 1
ATOM 794 N N . TYR A 1 110 ? -17.543 -0.750 2.502 1.00 93.94 110 TYR A N 1
ATOM 795 C CA . TYR A 1 110 ? -16.132 -1.109 2.626 1.00 93.94 110 TYR A CA 1
ATOM 796 C C . TYR A 1 110 ? -15.574 -1.645 1.306 1.00 93.94 110 TYR A C 1
ATOM 798 O O . TYR A 1 110 ? -16.311 -2.256 0.533 1.00 93.94 110 TYR A O 1
ATOM 806 N N . TYR A 1 111 ? -14.281 -1.414 1.081 1.00 95.06 111 TYR A N 1
ATOM 807 C CA . TYR A 1 111 ? -13.515 -1.970 -0.031 1.00 95.06 111 TYR A CA 1
ATOM 808 C C . TYR A 1 111 ? -13.003 -3.368 0.307 1.00 95.06 111 TYR A C 1
ATOM 810 O O . TYR A 1 111 ? -12.461 -3.598 1.396 1.00 95.06 111 TYR A O 1
ATOM 818 N N . TYR A 1 112 ? -13.114 -4.259 -0.668 1.00 95.75 112 TYR A N 1
ATOM 819 C CA . TYR A 1 112 ? -12.615 -5.621 -0.617 1.00 95.75 112 TYR A CA 1
ATOM 820 C C . TYR A 1 112 ? -11.690 -5.864 -1.807 1.00 95.75 112 TYR A C 1
ATOM 822 O O . TYR A 1 112 ? -11.975 -5.447 -2.932 1.00 95.75 112 TYR A O 1
ATOM 830 N N . LEU A 1 113 ? -10.564 -6.511 -1.524 1.00 96.94 113 LEU A N 1
ATOM 831 C CA . LEU A 1 113 ? -9.582 -6.927 -2.518 1.00 96.94 113 LEU A CA 1
ATOM 832 C C . LEU A 1 113 ? -10.102 -8.115 -3.348 1.00 96.94 113 LEU A C 1
ATOM 834 O O . LEU A 1 113 ? -11.094 -8.735 -2.948 1.00 96.94 113 LEU A O 1
ATOM 838 N N . PRO A 1 114 ? -9.442 -8.469 -4.465 1.00 96.62 114 PRO A N 1
ATOM 839 C CA . PRO A 1 114 ? -9.850 -9.600 -5.307 1.00 96.62 114 PRO A CA 1
ATOM 840 C C . PRO A 1 114 ? -9.936 -10.931 -4.544 1.00 96.62 114 PRO A C 1
ATOM 842 O O . PRO A 1 114 ? -10.825 -11.737 -4.803 1.00 96.62 114 PRO A O 1
ATOM 845 N N . SER A 1 115 ? -9.092 -11.125 -3.526 1.00 94.50 115 SER A N 1
ATOM 846 C CA . SER A 1 115 ? -9.156 -12.255 -2.582 1.00 94.50 115 SER A CA 1
ATOM 847 C C . SER A 1 115 ? -10.415 -12.297 -1.698 1.00 94.50 115 SER A C 1
ATOM 849 O O . SER A 1 115 ? -10.609 -13.250 -0.945 1.00 94.50 115 SER A O 1
ATOM 851 N N . GLY A 1 116 ? -11.259 -11.263 -1.725 1.00 93.19 116 GLY A N 1
ATOM 852 C CA . GLY A 1 116 ? -12.390 -11.086 -0.813 1.00 93.19 116 GLY A CA 1
ATOM 853 C C . GLY A 1 116 ? -11.997 -10.521 0.556 1.00 93.19 116 GLY A C 1
ATOM 854 O O . GLY A 1 116 ? -12.855 -10.364 1.426 1.00 93.19 116 GLY A O 1
ATOM 855 N N . ARG A 1 117 ? -10.718 -10.187 0.766 1.00 92.88 117 ARG A N 1
ATOM 856 C CA . ARG A 1 117 ? -10.222 -9.597 2.012 1.00 92.88 117 ARG A CA 1
ATOM 857 C C . ARG A 1 117 ? -10.630 -8.128 2.146 1.00 92.88 117 ARG A C 1
ATOM 859 O O . ARG A 1 117 ? -10.478 -7.340 1.217 1.00 92.88 117 ARG A O 1
ATOM 866 N N . SER A 1 118 ? -11.093 -7.736 3.333 1.00 93.56 118 SER A N 1
ATOM 867 C CA . SER A 1 118 ? -11.407 -6.339 3.664 1.00 93.56 118 SER A CA 1
ATOM 868 C C . SER A 1 118 ? -10.138 -5.545 3.965 1.00 93.56 118 SER A C 1
ATOM 870 O O . SER A 1 118 ? -9.383 -5.896 4.867 1.00 93.56 118 SER A O 1
ATOM 872 N N . LEU A 1 119 ? -9.972 -4.391 3.318 1.00 93.81 119 LEU A N 1
ATOM 873 C CA . LEU A 1 119 ? -8.888 -3.455 3.645 1.00 93.81 119 LEU A CA 1
ATOM 874 C C . LEU A 1 119 ? -9.096 -2.746 4.991 1.00 93.81 119 LEU A C 1
ATOM 876 O O . LEU A 1 119 ? -8.158 -2.191 5.560 1.00 93.81 119 LEU A O 1
ATOM 880 N N . HIS A 1 120 ? -10.333 -2.700 5.491 1.00 95.06 120 HIS A N 1
ATOM 881 C CA . HIS A 1 120 ? -10.679 -1.874 6.639 1.00 95.06 120 HIS A CA 1
ATOM 882 C C . HIS A 1 120 ? -10.156 -2.449 7.955 1.00 95.06 120 HIS A C 1
ATOM 884 O O . HIS A 1 120 ? -10.554 -3.539 8.364 1.00 95.06 120 HIS A O 1
ATOM 890 N N . LYS A 1 121 ? -9.339 -1.658 8.655 1.00 92.06 121 LYS A N 1
ATOM 891 C CA . LYS A 1 121 ? -8.870 -1.963 10.005 1.00 92.06 121 LYS A CA 1
ATOM 892 C C . LYS A 1 121 ? -10.022 -1.903 11.006 1.00 92.06 121 LYS A C 1
ATOM 894 O O . LYS A 1 121 ? -10.558 -0.826 11.274 1.00 92.06 121 LYS A O 1
ATOM 899 N N . LYS A 1 122 ? -10.376 -3.055 11.578 1.00 87.69 122 LYS A N 1
ATOM 900 C CA . LYS A 1 122 ? -11.354 -3.174 12.665 1.00 87.69 122 LYS A CA 1
ATOM 901 C C . LYS A 1 122 ? -10.635 -3.479 13.987 1.00 87.69 122 LYS A C 1
ATOM 903 O O . LYS A 1 122 ? -9.577 -4.115 13.974 1.00 87.69 122 LYS A O 1
ATOM 908 N N . PRO A 1 123 ? -11.177 -3.043 15.134 1.00 81.12 123 PRO A N 1
ATOM 909 C CA . PRO A 1 123 ? -10.652 -3.449 16.435 1.00 81.12 123 PRO A CA 1
ATOM 910 C C . PRO A 1 123 ? -10.613 -4.980 16.567 1.00 81.12 123 PRO A C 1
ATOM 912 O O . PRO A 1 123 ? -11.577 -5.648 16.196 1.00 81.12 123 PRO A O 1
ATOM 915 N N . GLY A 1 124 ? -9.498 -5.523 17.065 1.00 76.94 124 GLY A N 1
ATOM 916 C CA . GLY A 1 124 ? -9.303 -6.964 17.281 1.00 76.94 124 GLY A CA 1
ATOM 917 C C . GLY A 1 124 ? -9.098 -7.802 16.013 1.00 76.94 124 GLY A C 1
ATOM 918 O O . GLY A 1 124 ? -9.095 -9.028 16.090 1.00 76.94 124 GLY A O 1
ATOM 919 N N . THR A 1 125 ? -8.954 -7.174 14.840 1.00 83.06 125 THR A N 1
ATOM 920 C CA . THR A 1 125 ? -8.606 -7.883 13.599 1.00 83.06 125 THR A CA 1
ATOM 921 C C . THR A 1 125 ? -7.132 -7.707 13.264 1.00 83.06 125 THR A C 1
ATOM 923 O O . THR A 1 125 ? -6.632 -6.584 13.216 1.00 83.06 125 THR A O 1
ATOM 926 N N . LEU A 1 126 ? -6.462 -8.820 12.961 1.00 84.50 126 LEU A N 1
ATOM 927 C CA . LEU A 1 126 ? -5.067 -8.847 12.512 1.00 84.50 126 LEU A CA 1
ATOM 928 C C . LEU A 1 126 ? -4.910 -8.701 10.992 1.00 84.50 126 LEU A C 1
ATOM 930 O O . LEU A 1 126 ? -3.820 -8.359 10.525 1.00 84.50 126 LEU A O 1
ATOM 934 N N . ASP A 1 127 ? -5.983 -8.953 10.241 1.00 87.12 127 ASP A N 1
ATOM 935 C CA . ASP A 1 127 ? -6.000 -8.962 8.778 1.00 87.12 127 ASP A CA 1
ATOM 936 C C . ASP A 1 127 ? -6.709 -7.712 8.240 1.00 87.12 127 ASP A C 1
ATOM 938 O O . ASP A 1 127 ? -7.936 -7.599 8.280 1.00 87.12 127 ASP A O 1
ATOM 942 N N . TRP A 1 128 ? -5.910 -6.730 7.828 1.00 92.69 128 TRP A N 1
ATOM 943 C CA . TRP A 1 128 ? -6.348 -5.435 7.308 1.00 92.69 128 TRP A CA 1
ATOM 944 C C . TRP A 1 128 ? -5.219 -4.787 6.504 1.00 92.69 128 TRP A C 1
ATOM 946 O O . TRP A 1 128 ? -4.045 -5.122 6.680 1.00 92.69 128 TRP A O 1
ATOM 956 N N . GLY A 1 129 ? -5.570 -3.810 5.664 1.00 94.31 129 GLY A N 1
ATOM 957 C CA . GLY A 1 129 ? -4.615 -3.165 4.767 1.00 94.31 129 GLY A CA 1
ATOM 958 C C . GLY A 1 129 ? -3.959 -4.153 3.797 1.00 94.31 129 GLY A C 1
ATOM 959 O O . GLY A 1 129 ? -4.524 -5.192 3.456 1.00 94.31 129 GLY A O 1
ATOM 960 N N . VAL A 1 130 ? -2.760 -3.806 3.346 1.00 96.00 130 VAL A N 1
ATOM 961 C CA . VAL A 1 130 ? -1.918 -4.601 2.455 1.00 96.00 130 VAL A CA 1
ATOM 962 C C . VAL A 1 130 ? -0.577 -4.822 3.140 1.00 96.00 130 VAL A C 1
ATOM 964 O O . VAL A 1 130 ? 0.059 -3.882 3.626 1.00 96.00 130 VAL A O 1
ATOM 967 N N . ASP A 1 131 ? -0.157 -6.081 3.175 1.00 94.69 131 ASP A N 1
ATOM 968 C CA . ASP A 1 131 ? 1.120 -6.497 3.740 1.00 94.69 131 ASP A CA 1
ATOM 969 C C . ASP A 1 131 ? 2.201 -6.598 2.665 1.00 94.69 131 ASP A C 1
ATOM 971 O O . ASP A 1 131 ? 1.913 -7.069 1.560 1.00 94.69 131 ASP A O 1
ATOM 975 N N . PRO A 1 132 ? 3.464 -6.268 2.990 1.00 95.38 132 PRO A N 1
ATOM 976 C CA . PRO A 1 132 ? 4.598 -6.619 2.143 1.00 95.38 132 PRO A CA 1
ATOM 977 C C . PRO A 1 132 ? 4.647 -8.123 1.869 1.00 95.38 132 PRO A C 1
ATOM 979 O O . PRO A 1 132 ? 4.259 -8.927 2.716 1.00 95.38 132 PRO A O 1
ATOM 982 N N . ASP A 1 133 ? 5.102 -8.527 0.687 1.00 95.25 133 ASP A N 1
ATOM 983 C CA . ASP A 1 133 ? 5.367 -9.928 0.335 1.00 95.25 133 ASP A CA 1
ATOM 984 C C . ASP A 1 133 ? 6.317 -10.611 1.336 1.00 95.25 133 ASP A C 1
ATOM 986 O O . ASP A 1 133 ? 7.126 -9.934 1.975 1.00 95.25 133 ASP A O 1
ATOM 990 N N . PRO A 1 134 ? 6.226 -11.942 1.536 1.00 91.75 134 PRO A N 1
ATOM 991 C CA . PRO A 1 134 ? 7.185 -12.659 2.373 1.00 91.75 134 PRO A CA 1
ATOM 992 C C . PRO A 1 134 ? 8.617 -12.378 1.906 1.00 91.75 134 PRO A C 1
ATOM 994 O O . PRO A 1 134 ? 8.916 -12.518 0.723 1.00 91.75 134 PRO A O 1
ATOM 997 N N . GLY A 1 135 ? 9.488 -11.946 2.819 1.00 92.88 135 GLY A N 1
ATOM 998 C CA . GLY A 1 135 ? 10.843 -11.502 2.479 1.00 92.88 135 GLY A CA 1
ATOM 999 C C . GLY A 1 135 ? 10.967 -10.030 2.072 1.00 92.88 135 GLY A C 1
ATOM 1000 O O . GLY A 1 135 ? 12.079 -9.553 1.913 1.00 92.88 135 GLY A O 1
ATOM 1001 N N . PHE A 1 136 ? 9.872 -9.285 1.924 1.00 95.69 136 PHE A N 1
ATOM 1002 C CA . PHE A 1 136 ? 9.872 -7.905 1.418 1.00 95.69 136 PHE A CA 1
ATOM 1003 C C . PHE A 1 136 ? 9.506 -6.868 2.498 1.00 95.69 136 PHE A C 1
ATOM 1005 O O . PHE A 1 136 ? 9.231 -5.702 2.194 1.00 95.69 136 PHE A O 1
ATOM 1012 N N . LEU A 1 137 ? 9.516 -7.264 3.775 1.00 94.62 137 LEU A N 1
ATOM 1013 C CA . LEU A 1 137 ? 9.326 -6.346 4.894 1.00 94.62 137 LEU A CA 1
ATOM 1014 C C . LEU A 1 137 ? 10.625 -5.586 5.170 1.00 94.62 137 LEU A C 1
ATOM 1016 O O . LEU A 1 137 ? 11.592 -6.140 5.682 1.00 94.62 137 LEU A O 1
ATOM 1020 N N . VAL A 1 138 ? 10.617 -4.285 4.910 1.00 93.25 138 VAL A N 1
ATOM 1021 C CA . VAL A 1 138 ? 11.762 -3.406 5.161 1.00 93.25 138 VAL A CA 1
ATOM 1022 C C . VAL A 1 138 ? 11.272 -2.230 5.996 1.00 93.25 138 VAL A C 1
ATOM 1024 O O . VAL A 1 138 ? 10.604 -1.324 5.491 1.00 93.25 138 VAL A O 1
ATOM 1027 N N . LYS A 1 139 ? 11.557 -2.262 7.303 1.00 90.25 139 LYS A N 1
ATOM 1028 C CA . LYS A 1 139 ? 11.198 -1.186 8.239 1.00 90.25 139 LYS A CA 1
ATOM 1029 C C . LYS A 1 139 ? 12.221 -0.050 8.139 1.00 90.25 139 LYS A C 1
ATOM 1031 O O . LYS A 1 139 ? 13.421 -0.294 8.093 1.00 90.25 139 LYS A O 1
ATOM 1036 N N . VAL A 1 140 ? 11.739 1.192 8.159 1.00 87.38 140 VAL A N 1
ATOM 1037 C CA . VAL A 1 140 ? 12.582 2.394 8.242 1.00 87.38 140 VAL A CA 1
ATOM 1038 C C . VAL A 1 140 ? 12.371 3.022 9.612 1.00 87.38 140 VAL A C 1
ATOM 1040 O O . VAL A 1 140 ? 11.234 3.305 9.996 1.00 87.38 140 VAL A O 1
ATOM 1043 N N . ALA A 1 141 ? 13.446 3.227 10.373 1.00 83.25 141 ALA A N 1
ATOM 1044 C CA . ALA A 1 141 ? 13.339 3.895 11.663 1.00 83.25 141 ALA A CA 1
ATOM 1045 C C . ALA A 1 141 ? 12.917 5.359 11.470 1.00 83.25 141 ALA A C 1
ATOM 1047 O O . ALA A 1 141 ? 13.310 6.013 10.506 1.00 83.25 141 ALA A O 1
ATOM 1048 N N . ARG A 1 142 ? 12.154 5.916 12.420 1.00 79.19 142 ARG A N 1
ATOM 1049 C CA . ARG A 1 142 ? 11.626 7.290 12.320 1.00 79.19 142 ARG A CA 1
ATOM 1050 C C . ARG A 1 142 ? 12.717 8.336 12.058 1.00 79.19 142 ARG A C 1
ATOM 1052 O O . ARG A 1 142 ? 12.504 9.250 11.268 1.00 79.19 142 ARG A O 1
ATOM 1059 N N . ARG A 1 143 ? 13.876 8.207 12.714 1.00 77.81 143 ARG A N 1
ATOM 1060 C CA . ARG A 1 143 ? 15.024 9.109 12.522 1.00 77.81 143 ARG A CA 1
ATOM 1061 C C . ARG A 1 143 ? 15.541 9.060 11.083 1.00 77.81 143 ARG A C 1
ATOM 1063 O O . ARG A 1 143 ? 15.766 10.106 10.479 1.00 77.81 143 ARG A O 1
ATOM 1070 N N . ASP A 1 144 ? 15.690 7.856 10.546 1.00 83.19 144 ASP A N 1
ATOM 1071 C CA . ASP A 1 144 ? 16.246 7.632 9.211 1.00 83.19 144 ASP A CA 1
ATOM 1072 C C . ASP A 1 144 ? 15.238 8.048 8.133 1.00 83.19 144 ASP A C 1
ATOM 1074 O O . ASP A 1 144 ? 15.611 8.663 7.141 1.00 83.19 144 ASP A O 1
ATOM 1078 N N . TYR A 1 145 ? 13.941 7.866 8.395 1.00 85.31 145 TYR A N 1
ATOM 1079 C CA . TYR A 1 145 ? 12.862 8.367 7.546 1.00 85.31 145 TYR A CA 1
ATOM 1080 C C . TYR A 1 145 ? 12.885 9.903 7.408 1.00 85.31 145 TYR A C 1
ATOM 1082 O O . TYR A 1 145 ? 12.760 10.430 6.305 1.00 85.31 145 TYR A O 1
ATOM 1090 N N . VAL A 1 146 ? 13.125 10.650 8.496 1.00 85.62 146 VAL A N 1
ATOM 1091 C CA . VAL A 1 146 ? 13.275 12.120 8.424 1.00 85.62 146 VAL A CA 1
ATOM 1092 C C . VAL A 1 146 ? 14.511 12.522 7.615 1.00 85.62 146 VAL A C 1
ATOM 1094 O O . VAL A 1 146 ? 14.449 13.478 6.838 1.00 85.62 146 VAL A O 1
ATOM 1097 N N . ARG A 1 147 ? 15.633 11.806 7.774 1.00 86.38 147 ARG A N 1
ATOM 1098 C CA . ARG A 1 147 ? 16.846 12.027 6.969 1.00 86.38 147 ARG A CA 1
ATOM 1099 C C . ARG A 1 147 ? 16.557 11.799 5.483 1.00 86.38 147 ARG A C 1
ATOM 1101 O O . ARG A 1 147 ? 16.898 12.656 4.672 1.00 86.38 147 ARG A O 1
ATOM 1108 N N . MET A 1 148 ? 15.876 10.704 5.160 1.00 88.88 148 MET A N 1
ATOM 1109 C CA . MET A 1 148 ? 15.480 10.343 3.802 1.00 88.88 148 MET A CA 1
ATOM 1110 C C . MET A 1 148 ? 14.604 11.415 3.147 1.00 88.88 148 MET A C 1
ATOM 1112 O O . MET A 1 148 ? 14.885 11.842 2.029 1.00 88.88 148 MET A O 1
ATOM 1116 N N . LEU A 1 149 ? 13.576 11.908 3.847 1.00 86.69 149 LEU A N 1
ATOM 1117 C CA . LEU A 1 149 ? 12.709 12.972 3.327 1.00 86.69 149 LEU A CA 1
ATOM 1118 C C . LEU A 1 149 ? 13.489 14.252 3.005 1.00 86.69 149 LEU A C 1
ATOM 1120 O O . LEU A 1 149 ? 13.272 14.854 1.956 1.00 86.69 149 LEU A O 1
ATOM 1124 N N . ARG A 1 150 ? 14.426 14.653 3.872 1.00 87.00 150 ARG A N 1
ATOM 1125 C CA . ARG A 1 150 ? 15.277 15.830 3.627 1.00 87.00 150 ARG A CA 1
ATOM 1126 C C . ARG A 1 150 ? 16.186 15.638 2.413 1.00 87.00 150 ARG A C 1
ATOM 1128 O O . ARG A 1 150 ? 16.340 16.569 1.628 1.00 87.00 150 ARG A O 1
ATOM 1135 N N . ALA A 1 151 ? 16.766 14.447 2.251 1.00 87.31 151 ALA A N 1
ATOM 1136 C CA . ALA A 1 151 ? 17.591 14.124 1.089 1.00 87.31 151 ALA A CA 1
ATOM 1137 C C . ALA A 1 151 ? 16.777 14.193 -0.215 1.00 87.31 151 ALA A C 1
ATOM 1139 O O . ALA A 1 151 ? 17.206 14.839 -1.169 1.00 87.31 151 ALA A O 1
ATOM 1140 N N . ARG A 1 152 ? 15.565 13.617 -0.225 1.00 85.88 152 ARG A N 1
ATOM 1141 C CA . ARG A 1 152 ? 14.635 13.678 -1.367 1.00 85.88 152 ARG A CA 1
ATOM 1142 C C . ARG A 1 152 ? 14.235 15.108 -1.724 1.00 85.88 152 ARG A C 1
ATOM 1144 O O . ARG A 1 152 ? 14.352 15.489 -2.883 1.00 85.88 152 ARG A O 1
ATOM 1151 N N . GLN A 1 153 ? 13.858 15.922 -0.738 1.00 84.75 153 GLN A N 1
ATOM 1152 C CA . GLN A 1 153 ? 13.513 17.333 -0.961 1.00 84.75 153 GLN A CA 1
ATOM 1153 C C . GLN A 1 153 ? 14.647 18.112 -1.638 1.00 84.75 153 GLN A C 1
ATOM 1155 O O . GLN A 1 153 ? 14.393 18.965 -2.482 1.00 84.75 153 GLN A O 1
ATOM 1160 N N . GLY A 1 154 ? 15.906 17.801 -1.315 1.00 82.50 154 GLY A N 1
ATOM 1161 C CA . GLY A 1 154 ? 17.063 18.428 -1.955 1.00 82.50 154 GLY A CA 1
ATOM 1162 C C . GLY A 1 154 ? 17.192 18.146 -3.459 1.00 82.50 154 GLY A C 1
ATOM 1163 O O . GLY A 1 154 ? 17.824 18.947 -4.157 1.00 82.50 154 GLY A O 1
ATOM 1164 N N . LEU A 1 155 ? 16.598 17.046 -3.941 1.00 79.62 155 LEU A N 1
ATOM 1165 C CA . LEU A 1 155 ? 16.576 16.624 -5.348 1.00 79.62 155 LEU A CA 1
ATOM 1166 C C . LEU A 1 155 ? 15.337 17.111 -6.112 1.00 79.62 155 LEU A C 1
ATOM 1168 O O . LEU A 1 155 ? 15.379 17.197 -7.333 1.00 79.62 155 LEU A O 1
ATOM 1172 N N . GLU A 1 156 ? 14.250 17.451 -5.418 1.00 79.75 156 GLU A N 1
ATOM 1173 C CA . GLU A 1 156 ? 13.035 18.013 -6.034 1.00 79.75 156 GLU A CA 1
ATOM 1174 C C . GLU A 1 156 ? 13.202 19.488 -6.437 1.00 79.75 156 GLU A C 1
ATOM 1176 O O . GLU A 1 156 ? 12.425 20.025 -7.229 1.00 79.75 156 GLU A O 1
ATOM 1181 N N . ILE A 1 157 ? 14.225 20.161 -5.905 1.00 80.75 157 ILE A N 1
ATOM 1182 C CA . ILE A 1 157 ? 14.544 21.544 -6.254 1.00 80.75 157 ILE A CA 1
ATOM 1183 C C . ILE A 1 157 ? 15.108 21.572 -7.676 1.00 80.75 157 ILE A C 1
ATOM 1185 O O . ILE A 1 157 ? 16.233 21.132 -7.913 1.00 80.75 157 ILE A O 1
ATOM 1189 N N . LEU A 1 158 ? 14.346 22.151 -8.606 1.00 78.44 158 LEU A N 1
ATOM 1190 C CA . LEU A 1 158 ? 14.810 22.418 -9.966 1.00 78.44 158 LEU A CA 1
ATOM 1191 C C . LEU A 1 158 ? 16.032 23.344 -9.922 1.00 78.44 158 LEU A C 1
ATOM 1193 O O . LEU A 1 158 ? 15.961 24.461 -9.405 1.00 78.44 158 LEU A O 1
ATOM 1197 N N . ARG A 1 159 ? 17.158 22.877 -10.466 1.00 75.31 159 ARG A N 1
ATOM 1198 C CA . ARG A 1 159 ? 18.406 23.645 -10.578 1.00 75.31 159 ARG A CA 1
ATOM 1199 C C . ARG A 1 159 ? 18.700 23.970 -12.047 1.00 75.31 159 ARG A C 1
ATOM 1201 O O . ARG A 1 159 ? 18.260 23.222 -12.920 1.00 75.31 159 ARG A O 1
ATOM 1208 N N . PRO A 1 160 ? 19.439 25.058 -12.332 1.00 77.62 160 PRO A N 1
ATOM 1209 C CA . PRO A 1 160 ? 19.956 25.328 -13.672 1.00 77.62 160 PRO A CA 1
ATOM 1210 C C . PRO A 1 160 ? 20.732 24.120 -14.222 1.00 77.62 160 PRO A C 1
ATOM 1212 O O . PRO A 1 160 ? 21.444 23.448 -13.472 1.00 77.62 160 PRO A O 1
ATOM 1215 N N . ALA A 1 161 ? 20.572 23.840 -15.519 1.00 68.75 161 ALA A N 1
ATOM 1216 C CA . ALA A 1 161 ? 21.061 22.625 -16.187 1.00 68.75 161 ALA A CA 1
ATOM 1217 C C . ALA A 1 161 ? 22.594 22.464 -16.159 1.00 68.75 161 ALA A C 1
ATOM 1219 O O . ALA A 1 161 ? 23.118 21.369 -16.346 1.00 68.75 161 ALA A O 1
ATOM 1220 N N . ASP A 1 162 ? 23.300 23.549 -15.862 1.00 63.66 162 ASP A N 1
ATOM 1221 C CA . ASP A 1 162 ? 24.749 23.731 -15.856 1.00 63.66 162 ASP A CA 1
ATOM 1222 C C . ASP A 1 162 ? 25.478 22.801 -14.855 1.00 63.66 162 ASP A C 1
ATOM 1224 O O . ASP A 1 162 ? 26.705 22.708 -14.862 1.00 63.66 162 ASP A O 1
ATOM 1228 N N . HIS A 1 163 ? 24.726 22.100 -13.995 1.00 56.66 163 HIS A N 1
ATOM 1229 C CA . HIS A 1 163 ? 25.230 21.265 -12.901 1.00 56.66 163 HIS A CA 1
ATOM 1230 C C . HIS A 1 163 ? 24.720 19.814 -12.881 1.00 56.66 163 HIS A C 1
ATOM 1232 O O . HIS A 1 163 ? 24.989 19.099 -11.914 1.00 56.66 163 HIS A O 1
ATOM 1238 N N . LEU A 1 164 ? 24.000 19.345 -13.902 1.00 55.44 164 LEU A N 1
ATOM 1239 C CA . LEU A 1 164 ? 23.446 17.987 -13.894 1.00 55.44 164 LEU A CA 1
ATOM 1240 C C . LEU A 1 164 ? 24.409 16.997 -14.563 1.00 55.44 164 LEU A C 1
ATOM 1242 O O . LEU A 1 164 ? 24.296 16.688 -15.745 1.00 55.44 164 LEU A O 1
ATOM 1246 N N . GLN A 1 165 ? 25.365 16.474 -13.792 1.00 62.00 165 GLN A N 1
ATOM 1247 C CA . GLN A 1 165 ? 25.781 15.091 -14.027 1.00 62.00 165 GLN A CA 1
ATOM 1248 C C . GLN A 1 165 ? 24.679 14.215 -13.440 1.00 62.00 165 GLN A C 1
ATOM 1250 O O . GLN A 1 165 ? 24.531 14.180 -12.219 1.00 62.00 165 GLN A O 1
ATOM 1255 N N . ASP A 1 166 ? 23.900 13.548 -14.292 1.00 65.62 166 ASP A N 1
ATOM 1256 C CA . ASP A 1 166 ? 22.939 12.551 -13.826 1.00 65.62 166 ASP A CA 1
ATOM 1257 C C . ASP A 1 166 ? 23.719 11.451 -13.092 1.00 65.62 166 ASP A C 1
ATOM 1259 O O . ASP A 1 166 ? 24.542 10.762 -13.711 1.00 65.62 166 ASP A O 1
ATOM 1263 N N . PRO A 1 167 ? 23.542 11.301 -11.767 1.00 69.56 167 PRO A N 1
ATOM 1264 C CA . PRO A 1 167 ? 24.257 10.274 -11.039 1.00 69.56 167 PRO A CA 1
ATOM 1265 C C . PRO A 1 167 ? 23.795 8.907 -11.543 1.00 69.56 167 PRO A C 1
ATOM 1267 O O . PRO A 1 167 ? 22.607 8.678 -11.777 1.00 69.56 167 PRO A O 1
ATOM 1270 N N . CYS A 1 168 ? 24.732 7.969 -11.681 1.00 73.50 168 CYS A N 1
ATOM 1271 C CA . CYS A 1 168 ? 24.363 6.573 -11.867 1.00 73.50 168 CYS A CA 1
ATOM 1272 C C . CYS A 1 168 ? 23.630 6.110 -10.600 1.00 73.50 168 CYS A C 1
ATOM 1274 O O . CYS A 1 168 ? 24.241 5.997 -9.537 1.00 73.50 168 CYS A O 1
ATOM 1276 N N . ILE A 1 169 ? 22.317 5.892 -10.699 1.00 84.69 169 ILE A N 1
ATOM 1277 C CA . ILE A 1 169 ? 21.486 5.475 -9.566 1.00 84.69 169 ILE A CA 1
ATOM 1278 C C . ILE A 1 169 ? 21.786 4.002 -9.267 1.00 84.69 169 ILE A C 1
ATOM 1280 O O . ILE A 1 169 ? 21.223 3.095 -9.882 1.00 84.69 169 ILE A O 1
ATOM 1284 N N . THR A 1 170 ? 22.700 3.765 -8.329 1.00 89.94 170 THR A N 1
ATOM 1285 C CA . THR A 1 170 ? 23.043 2.437 -7.802 1.00 89.94 170 THR A CA 1
ATOM 1286 C C . THR A 1 170 ? 22.432 2.219 -6.419 1.00 89.94 170 THR A C 1
ATOM 1288 O O . THR A 1 170 ? 21.964 3.161 -5.778 1.00 89.94 170 THR A O 1
ATOM 1291 N N . ARG A 1 171 ? 22.448 0.969 -5.938 1.00 89.50 171 ARG A N 1
ATOM 1292 C CA . ARG A 1 171 ? 22.067 0.632 -4.558 1.00 89.50 171 ARG A CA 1
ATOM 1293 C C . ARG A 1 171 ? 22.880 1.440 -3.546 1.00 89.50 171 ARG A C 1
ATOM 1295 O O . ARG A 1 171 ? 22.284 2.133 -2.730 1.00 89.50 171 ARG A O 1
ATOM 1302 N N . ASP A 1 172 ? 24.202 1.426 -3.683 1.00 89.25 172 ASP A N 1
ATOM 1303 C CA . ASP A 1 172 ? 25.111 2.172 -2.807 1.00 89.25 172 ASP A CA 1
ATOM 1304 C C . ASP A 1 172 ? 24.801 3.673 -2.833 1.00 89.25 172 ASP A C 1
ATOM 1306 O O . ASP A 1 172 ? 24.697 4.311 -1.791 1.00 89.25 172 ASP A O 1
ATOM 1310 N N . TRP A 1 173 ? 24.535 4.236 -4.019 1.00 90.44 173 TRP A N 1
ATOM 1311 C CA . TRP A 1 173 ? 24.162 5.644 -4.134 1.00 90.44 173 TRP A CA 1
ATOM 1312 C C . TRP A 1 173 ? 22.848 5.961 -3.408 1.00 90.44 173 TRP A C 1
ATOM 1314 O O . TRP A 1 173 ? 22.758 6.991 -2.737 1.00 90.44 173 TRP A O 1
ATOM 1324 N N . ILE A 1 174 ? 21.835 5.093 -3.519 1.00 91.00 174 ILE A N 1
ATOM 1325 C CA . ILE A 1 174 ? 20.561 5.252 -2.804 1.00 91.00 174 ILE A CA 1
ATOM 1326 C C . ILE A 1 174 ? 20.799 5.209 -1.292 1.00 91.00 174 ILE A C 1
ATOM 1328 O O . ILE A 1 174 ? 20.272 6.053 -0.567 1.00 91.00 174 ILE A O 1
ATOM 1332 N N . ASP A 1 175 ? 21.594 4.263 -0.809 1.00 87.75 175 ASP A N 1
ATOM 1333 C CA . ASP A 1 175 ? 21.822 4.090 0.623 1.00 87.75 175 ASP A CA 1
ATOM 1334 C C . ASP A 1 175 ? 22.653 5.246 1.208 1.00 87.75 175 ASP A C 1
ATOM 1336 O O . ASP A 1 175 ? 22.287 5.808 2.244 1.00 87.75 175 ASP A O 1
ATOM 1340 N N . ASP A 1 176 ? 23.698 5.687 0.508 1.00 87.56 176 ASP A N 1
ATOM 1341 C CA . ASP A 1 176 ? 24.588 6.756 0.967 1.00 87.56 176 ASP A CA 1
ATOM 1342 C C . ASP A 1 176 ? 23.961 8.151 0.830 1.00 87.56 176 ASP A C 1
ATOM 1344 O O . ASP A 1 176 ? 24.044 8.982 1.746 1.00 87.56 176 ASP A O 1
ATOM 1348 N N . THR A 1 177 ? 23.318 8.416 -0.313 1.00 87.62 177 THR A N 1
ATOM 1349 C CA . THR A 1 177 ? 22.800 9.747 -0.667 1.00 87.62 177 THR A CA 1
ATOM 1350 C C . THR A 1 177 ? 21.377 9.946 -0.170 1.00 87.62 177 THR A C 1
ATOM 1352 O O . THR A 1 177 ? 21.081 10.958 0.468 1.00 87.62 177 THR A O 1
ATOM 1355 N N . LEU A 1 178 ? 20.481 8.994 -0.454 1.00 88.25 178 LEU A N 1
ATOM 1356 C CA . LEU A 1 178 ? 19.074 9.100 -0.065 1.00 88.25 178 LEU A CA 1
ATOM 1357 C C . LEU A 1 178 ? 18.811 8.532 1.327 1.00 88.25 178 LEU A C 1
ATOM 1359 O O . LEU A 1 178 ? 17.865 8.974 1.975 1.00 88.25 178 LEU A O 1
ATOM 1363 N N . GLY A 1 179 ? 19.607 7.567 1.793 1.00 90.19 179 GLY A N 1
ATOM 1364 C CA . GLY A 1 179 ? 19.301 6.828 3.017 1.00 90.19 179 GLY A CA 1
ATOM 1365 C C . GLY A 1 179 ? 17.951 6.114 2.934 1.00 90.19 179 GLY A C 1
ATOM 1366 O O . GLY A 1 179 ? 17.229 6.069 3.930 1.00 90.19 179 GLY A O 1
ATOM 1367 N N . ASP A 1 180 ? 17.577 5.622 1.745 1.00 92.62 180 ASP A N 1
ATOM 1368 C CA . ASP A 1 180 ? 16.288 4.968 1.478 1.00 92.62 180 ASP A CA 1
ATOM 1369 C C . ASP A 1 180 ? 16.466 3.450 1.298 1.00 92.62 180 ASP A C 1
ATOM 1371 O O . ASP A 1 180 ? 16.550 2.957 0.165 1.00 92.62 180 ASP A O 1
ATOM 1375 N N . PRO A 1 181 ? 16.482 2.672 2.396 1.00 92.00 181 PRO A N 1
ATOM 1376 C CA . PRO A 1 181 ? 16.725 1.238 2.311 1.00 92.00 181 PRO A CA 1
ATOM 1377 C C . PRO A 1 181 ? 15.624 0.503 1.538 1.00 92.00 181 PRO A C 1
ATOM 1379 O O . PRO A 1 181 ? 15.915 -0.505 0.899 1.00 92.00 181 PRO A O 1
ATOM 1382 N N . GLN A 1 182 ? 14.381 1.001 1.554 1.00 94.62 182 GLN A N 1
ATOM 1383 C CA . GLN A 1 182 ? 13.261 0.397 0.826 1.00 94.62 182 GLN A CA 1
ATOM 1384 C C . GLN A 1 182 ? 13.428 0.555 -0.687 1.00 94.62 182 GLN A C 1
ATOM 1386 O O . GLN A 1 182 ? 13.253 -0.413 -1.426 1.00 94.62 182 GLN A O 1
ATOM 1391 N N . LEU A 1 183 ? 13.787 1.755 -1.155 1.00 94.50 183 LEU A N 1
ATOM 1392 C CA . LEU A 1 183 ? 14.021 1.992 -2.579 1.00 94.50 183 LEU A CA 1
ATOM 1393 C C . LEU A 1 183 ? 15.213 1.182 -3.088 1.00 94.50 183 LEU A C 1
ATOM 1395 O O . LEU A 1 183 ? 15.121 0.587 -4.160 1.00 94.50 183 LEU A O 1
ATOM 1399 N N . GLY A 1 184 ? 16.305 1.115 -2.326 1.00 94.56 184 GLY A N 1
ATOM 1400 C CA . GLY A 1 184 ? 17.461 0.339 -2.758 1.00 94.56 184 GLY A CA 1
ATOM 1401 C C . GLY A 1 184 ? 17.193 -1.175 -2.752 1.00 94.56 184 GLY A C 1
ATOM 1402 O O . GLY A 1 184 ? 17.565 -1.837 -3.717 1.00 94.56 184 GLY A O 1
ATOM 1403 N N . CYS A 1 185 ? 16.449 -1.719 -1.775 1.00 95.56 185 CYS A N 1
ATOM 1404 C CA . CYS A 1 185 ? 15.991 -3.117 -1.819 1.00 95.56 185 CYS A CA 1
ATOM 1405 C C . CYS A 1 185 ? 15.100 -3.378 -3.043 1.00 95.56 185 CYS A C 1
ATOM 1407 O O . CYS A 1 185 ? 15.206 -4.422 -3.682 1.00 95.56 185 CYS A O 1
ATOM 1409 N N . ALA A 1 186 ? 14.222 -2.436 -3.403 1.00 96.44 186 ALA A N 1
ATOM 1410 C CA . ALA A 1 186 ? 13.396 -2.576 -4.598 1.00 96.44 186 ALA A CA 1
ATOM 1411 C C . ALA A 1 186 ? 14.229 -2.564 -5.887 1.00 96.44 186 ALA A C 1
ATOM 1413 O O . ALA A 1 186 ? 13.971 -3.374 -6.778 1.00 96.44 186 ALA A O 1
ATOM 1414 N N . LEU A 1 187 ? 15.235 -1.688 -5.984 1.00 95.81 187 LEU A N 1
ATOM 1415 C CA . LEU A 1 187 ? 16.155 -1.663 -7.122 1.00 95.81 187 LEU A CA 1
ATOM 1416 C C . LEU A 1 187 ? 16.902 -2.995 -7.249 1.00 95.81 187 LEU A C 1
ATOM 1418 O O . LEU A 1 187 ? 16.915 -3.590 -8.326 1.00 95.81 187 LEU A O 1
ATOM 1422 N N . GLU A 1 188 ? 17.463 -3.482 -6.144 1.00 95.62 188 GLU A N 1
ATOM 1423 C CA . GLU A 1 188 ? 18.168 -4.761 -6.078 1.00 95.62 188 GLU A CA 1
ATOM 1424 C C . GLU A 1 188 ? 17.261 -5.923 -6.511 1.00 95.62 188 GLU A C 1
ATOM 1426 O O . GLU A 1 188 ? 17.621 -6.700 -7.394 1.00 95.62 188 GLU A O 1
ATOM 1431 N N . ALA A 1 189 ? 16.042 -6.004 -5.971 1.00 96.44 189 ALA A N 1
ATOM 1432 C CA . ALA A 1 189 ? 15.085 -7.052 -6.317 1.00 96.44 189 ALA A CA 1
ATOM 1433 C C . ALA A 1 189 ? 14.678 -7.032 -7.796 1.00 96.44 189 ALA A C 1
ATOM 1435 O O . ALA A 1 189 ? 14.583 -8.091 -8.420 1.00 96.44 189 ALA A O 1
ATOM 1436 N N . LEU A 1 190 ? 14.463 -5.848 -8.377 1.00 96.31 190 LEU A N 1
ATOM 1437 C CA . LEU A 1 190 ? 14.159 -5.716 -9.803 1.00 96.31 190 LEU A CA 1
ATOM 1438 C C . LEU A 1 190 ? 15.346 -6.136 -10.673 1.00 96.31 190 LEU A C 1
ATOM 1440 O O . LEU A 1 190 ? 15.156 -6.891 -11.624 1.00 96.31 190 LEU A O 1
ATOM 1444 N N . GLN A 1 191 ? 16.565 -5.703 -10.341 1.00 95.31 191 GLN A N 1
ATOM 1445 C CA . GLN A 1 191 ? 17.778 -6.088 -11.069 1.00 95.31 191 GLN A CA 1
ATOM 1446 C C . GLN A 1 191 ? 18.013 -7.602 -11.020 1.00 95.31 191 GLN A C 1
ATOM 1448 O O . GLN A 1 191 ? 18.293 -8.210 -12.051 1.00 95.31 191 GLN A O 1
ATOM 1453 N N . THR A 1 192 ? 17.844 -8.220 -9.851 1.00 95.62 192 THR A N 1
ATOM 1454 C CA . THR A 1 192 ? 17.916 -9.677 -9.676 1.00 95.62 192 THR A CA 1
ATOM 1455 C C . THR A 1 192 ? 16.876 -10.382 -10.540 1.00 95.62 192 THR A C 1
ATOM 1457 O O . THR A 1 192 ? 17.210 -11.283 -11.311 1.00 95.62 192 THR A O 1
ATOM 1460 N N . ARG A 1 193 ? 15.623 -9.913 -10.526 1.00 95.75 193 ARG A N 1
ATOM 1461 C CA . ARG A 1 193 ? 14.566 -10.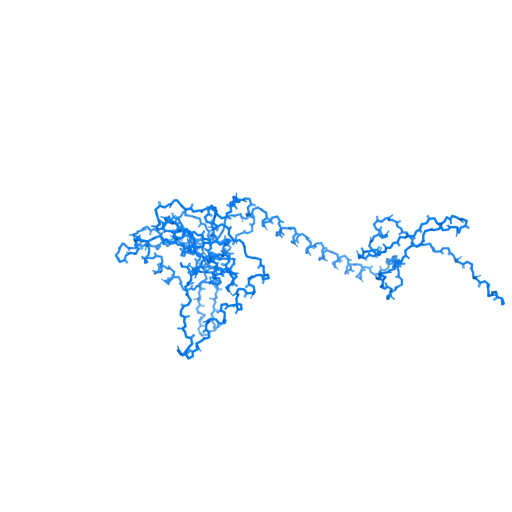519 -11.341 1.00 95.75 193 ARG A CA 1
ATOM 1462 C C . ARG A 1 193 ? 14.819 -10.381 -12.845 1.00 95.75 193 ARG A C 1
ATOM 1464 O O . ARG A 1 193 ? 14.543 -11.325 -13.584 1.00 95.75 193 ARG A O 1
ATOM 1471 N N . LEU A 1 194 ? 15.364 -9.249 -13.294 1.00 95.50 194 LEU A N 1
ATOM 1472 C CA . LEU A 1 194 ? 15.736 -9.013 -14.696 1.00 95.50 194 LEU A CA 1
ATOM 1473 C C . LEU A 1 194 ? 16.878 -9.922 -15.174 1.00 95.50 194 LEU A C 1
ATOM 1475 O O . LEU A 1 194 ? 16.919 -10.262 -16.352 1.00 95.50 194 LEU A O 1
ATOM 1479 N N . ARG A 1 195 ? 17.765 -10.373 -14.276 1.00 96.44 195 ARG A N 1
ATOM 1480 C CA . ARG A 1 195 ? 18.786 -11.395 -14.580 1.00 96.44 195 ARG A CA 1
ATOM 1481 C C . ARG A 1 195 ? 18.221 -12.820 -14.675 1.00 96.44 195 ARG A C 1
ATOM 1483 O O . ARG A 1 195 ? 18.964 -13.749 -14.973 1.00 96.44 195 ARG A O 1
ATOM 1490 N N . GLY A 1 196 ? 16.919 -13.007 -14.447 1.00 94.81 196 GLY A N 1
ATOM 1491 C CA . GLY A 1 196 ? 16.260 -14.316 -14.463 1.00 94.81 196 GLY A CA 1
ATOM 1492 C C . GLY A 1 196 ? 16.363 -15.083 -13.142 1.00 94.81 196 GLY A C 1
ATOM 1493 O O . GLY A 1 196 ? 15.893 -16.216 -13.059 1.00 94.81 196 GLY A O 1
ATOM 1494 N N . GLU A 1 197 ? 16.925 -14.468 -12.104 1.00 96.44 197 GLU A N 1
ATOM 1495 C CA . GLU A 1 197 ? 17.061 -15.053 -10.772 1.00 96.44 197 GLU A CA 1
ATOM 1496 C C . GLU A 1 197 ? 15.727 -14.988 -9.990 1.00 96.44 197 GLU A C 1
ATOM 1498 O O . GLU A 1 197 ? 14.828 -14.197 -10.331 1.00 96.44 197 GLU A O 1
ATOM 1503 N N . PRO A 1 198 ? 15.545 -15.835 -8.956 1.00 94.69 198 PRO A N 1
ATOM 1504 C CA . PRO A 1 198 ? 14.394 -15.741 -8.063 1.00 94.69 198 PRO A CA 1
ATOM 1505 C C . PRO A 1 198 ? 14.398 -14.422 -7.279 1.00 94.69 198 PRO A C 1
ATOM 1507 O O . PRO A 1 198 ? 15.433 -13.793 -7.076 1.00 94.69 198 PRO A O 1
ATOM 1510 N N . TRP A 1 199 ? 13.217 -14.011 -6.813 1.00 94.75 199 TRP A N 1
ATOM 1511 C CA . TRP A 1 199 ? 13.079 -12.835 -5.954 1.00 94.75 199 TRP A CA 1
ATOM 1512 C C . TRP A 1 199 ? 13.932 -12.985 -4.679 1.00 94.75 199 TRP A C 1
ATOM 1514 O O . TRP A 1 199 ? 13.813 -14.018 -4.015 1.00 94.75 199 TRP A O 1
ATOM 1524 N N . PRO A 1 200 ? 14.759 -11.985 -4.315 1.00 94.62 200 PRO A N 1
ATOM 1525 C CA . PRO A 1 200 ? 15.527 -12.028 -3.076 1.00 94.62 200 PRO A CA 1
ATOM 1526 C C . PRO A 1 200 ? 14.615 -11.865 -1.853 1.00 94.62 200 PRO A C 1
ATOM 1528 O O . PRO A 1 200 ? 13.484 -11.387 -1.962 1.00 94.62 200 PRO A O 1
ATOM 1531 N N . ALA A 1 201 ? 15.132 -12.231 -0.680 1.00 93.19 201 ALA A N 1
ATOM 1532 C CA . ALA A 1 201 ? 14.490 -11.989 0.605 1.00 93.19 201 ALA A CA 1
ATOM 1533 C C . ALA A 1 201 ? 15.361 -11.050 1.452 1.00 93.19 201 ALA A C 1
ATOM 1535 O O . ALA A 1 201 ? 16.540 -11.307 1.671 1.00 93.19 201 ALA A O 1
ATOM 1536 N N . PHE A 1 202 ? 14.758 -9.974 1.943 1.00 92.06 202 PHE A N 1
ATOM 1537 C CA . PHE A 1 202 ? 15.369 -8.938 2.779 1.00 92.06 202 PHE A CA 1
ATOM 1538 C C . PHE A 1 202 ? 15.003 -9.069 4.263 1.00 92.06 202 PHE A C 1
ATOM 1540 O O . PHE A 1 202 ? 15.547 -8.359 5.105 1.00 92.06 202 PHE A O 1
ATOM 1547 N N . SER A 1 203 ? 14.063 -9.956 4.596 1.00 88.12 203 SER A N 1
ATOM 1548 C CA . SER A 1 203 ? 13.603 -10.191 5.965 1.00 88.12 203 SER A CA 1
ATOM 1549 C C . SER A 1 203 ? 13.208 -11.648 6.176 1.00 88.12 203 SER A C 1
ATOM 1551 O O . SER A 1 203 ? 12.460 -12.196 5.371 1.00 88.12 203 SER A O 1
ATOM 1553 N N . GLU A 1 204 ? 13.590 -12.242 7.303 1.00 76.56 204 GLU A N 1
ATOM 1554 C CA . GLU A 1 204 ? 13.175 -13.609 7.669 1.00 76.56 204 GLU A CA 1
ATOM 1555 C C . GLU A 1 204 ? 11.827 -13.663 8.410 1.00 76.56 204 GLU A C 1
ATOM 1557 O O . GLU A 1 204 ? 11.347 -14.733 8.780 1.00 76.56 204 GLU A O 1
ATOM 1562 N N . VAL A 1 205 ? 11.205 -12.509 8.665 1.00 69.06 205 VAL A N 1
ATOM 1563 C CA . VAL A 1 205 ? 10.054 -12.423 9.568 1.00 69.06 205 VAL A CA 1
ATOM 1564 C C . VAL A 1 205 ? 8.744 -12.701 8.829 1.00 69.06 205 VAL A C 1
ATOM 1566 O O . VAL A 1 205 ? 8.414 -12.029 7.852 1.00 69.06 205 VAL A O 1
ATOM 1569 N N . ASP A 1 206 ? 7.969 -13.661 9.339 1.00 68.81 206 ASP A N 1
ATOM 1570 C CA . ASP A 1 206 ? 6.619 -13.956 8.853 1.00 68.81 206 ASP A CA 1
ATOM 1571 C C . ASP A 1 206 ? 5.636 -12.803 9.146 1.00 68.81 206 ASP A C 1
ATOM 1573 O O . ASP A 1 206 ? 5.668 -12.175 10.211 1.00 68.81 206 ASP A O 1
ATOM 1577 N N . ARG A 1 207 ? 4.708 -12.565 8.209 1.00 68.88 207 ARG A N 1
ATOM 1578 C CA . ARG A 1 207 ? 3.679 -11.513 8.267 1.00 68.88 207 ARG A CA 1
ATOM 1579 C C . ARG A 1 207 ? 2.857 -11.592 9.552 1.00 68.88 207 ARG A C 1
ATOM 1581 O O . ARG A 1 207 ? 2.576 -10.565 10.170 1.00 68.88 207 ARG A O 1
ATOM 1588 N N . ARG A 1 208 ? 2.487 -12.808 9.976 1.00 71.31 208 ARG A N 1
ATOM 1589 C CA . ARG A 1 208 ? 1.653 -13.019 11.167 1.00 71.31 208 ARG A CA 1
ATOM 1590 C C . ARG A 1 208 ? 2.385 -12.619 12.443 1.00 71.31 208 ARG A C 1
ATOM 1592 O O . ARG A 1 208 ? 1.801 -11.950 13.289 1.00 71.31 208 ARG A O 1
ATOM 1599 N N . THR A 1 209 ? 3.661 -12.970 12.553 1.00 73.50 209 THR A N 1
ATOM 1600 C CA . THR A 1 209 ? 4.507 -12.615 13.700 1.00 73.50 209 THR A CA 1
ATOM 1601 C C . THR A 1 209 ? 4.644 -11.101 13.846 1.00 73.50 209 THR A C 1
ATOM 1603 O O . THR A 1 209 ? 4.552 -10.570 14.949 1.00 73.50 209 THR A O 1
ATOM 1606 N N . VAL A 1 210 ? 4.804 -10.386 12.730 1.00 73.12 210 VAL A N 1
ATOM 1607 C CA . VAL A 1 210 ? 4.920 -8.919 12.728 1.00 73.12 210 VAL A CA 1
ATOM 1608 C C . VAL A 1 210 ? 3.615 -8.269 13.166 1.00 73.12 210 VAL A C 1
ATOM 1610 O O . VAL A 1 210 ? 3.637 -7.404 14.037 1.00 73.12 210 VAL A O 1
ATOM 1613 N N . ALA A 1 211 ? 2.485 -8.716 12.612 1.00 73.38 211 ALA A N 1
ATOM 1614 C CA . ALA A 1 211 ? 1.170 -8.186 12.958 1.00 73.38 211 ALA A CA 1
ATOM 1615 C C . ALA A 1 211 ? 0.841 -8.381 14.446 1.00 73.38 211 ALA A C 1
ATOM 1617 O O . ALA A 1 211 ? 0.364 -7.453 15.095 1.00 73.38 211 ALA A O 1
ATOM 1618 N N . VAL A 1 212 ? 1.149 -9.562 14.991 1.00 78.94 212 VAL A N 1
ATOM 1619 C CA . VAL A 1 212 ? 0.955 -9.875 16.413 1.00 78.94 212 VAL A CA 1
ATOM 1620 C C . VAL A 1 212 ? 1.848 -9.002 17.292 1.00 78.94 212 VAL A C 1
ATOM 1622 O O . VAL A 1 212 ? 1.355 -8.402 18.239 1.00 78.94 212 VAL A O 1
ATOM 1625 N N . ASN A 1 213 ? 3.137 -8.871 16.970 1.00 76.56 213 ASN A N 1
ATOM 1626 C CA . ASN A 1 213 ? 4.050 -8.036 17.754 1.00 76.56 213 ASN A CA 1
ATOM 1627 C C . ASN A 1 213 ? 3.649 -6.553 17.726 1.00 76.56 213 ASN A C 1
ATOM 1629 O O . ASN A 1 213 ? 3.680 -5.886 18.760 1.00 76.56 213 ASN A O 1
ATOM 1633 N N . ASP A 1 214 ? 3.240 -6.037 16.565 1.00 76.38 214 ASP A N 1
ATOM 1634 C CA . ASP A 1 214 ? 2.779 -4.655 16.440 1.00 76.38 214 ASP A CA 1
ATOM 1635 C C . ASP A 1 214 ? 1.458 -4.430 17.214 1.00 76.38 214 ASP A C 1
ATOM 1637 O O . ASP A 1 214 ? 1.283 -3.366 17.817 1.00 76.38 214 ASP A O 1
ATOM 1641 N N . GLU A 1 215 ? 0.552 -5.419 17.253 1.00 79.44 215 GLU A N 1
ATOM 1642 C CA . GLU A 1 215 ? -0.669 -5.371 18.073 1.00 79.44 215 GLU A CA 1
ATOM 1643 C C . GLU A 1 215 ? -0.362 -5.452 19.573 1.00 79.44 215 GLU A C 1
ATOM 1645 O O . GLU A 1 215 ? -0.902 -4.647 20.327 1.00 79.44 215 GLU A O 1
ATOM 1650 N N . ILE A 1 216 ? 0.551 -6.328 20.007 1.00 78.94 216 ILE A N 1
ATOM 1651 C CA . ILE A 1 216 ? 1.010 -6.405 21.405 1.00 78.94 216 ILE A CA 1
ATOM 1652 C C . ILE A 1 216 ? 1.536 -5.044 21.856 1.00 78.94 216 ILE A C 1
ATOM 1654 O O . ILE A 1 216 ? 1.073 -4.508 22.858 1.00 78.94 216 ILE A O 1
ATOM 1658 N N . LEU A 1 217 ? 2.439 -4.437 21.083 1.00 78.19 217 LEU A N 1
ATOM 1659 C CA . LEU A 1 217 ? 2.992 -3.119 21.404 1.00 78.19 217 LEU A CA 1
ATOM 1660 C C . LEU A 1 217 ? 1.923 -2.017 21.405 1.00 78.19 217 LEU A C 1
ATOM 1662 O O . LEU A 1 217 ? 2.040 -1.039 22.141 1.00 78.19 217 LEU A O 1
ATOM 1666 N N . ALA A 1 218 ? 0.896 -2.120 20.558 1.00 79.19 218 ALA A N 1
ATOM 1667 C CA . ALA A 1 218 ? -0.211 -1.168 20.551 1.00 79.19 218 ALA A CA 1
ATOM 1668 C C . ALA A 1 218 ? -1.117 -1.328 21.779 1.00 79.19 218 ALA A C 1
ATOM 1670 O O . ALA A 1 218 ? -1.496 -0.323 22.379 1.00 79.19 218 ALA A O 1
ATOM 1671 N N . MET A 1 219 ? -1.433 -2.568 22.156 1.00 82.06 219 MET A N 1
ATOM 1672 C CA . MET A 1 219 ? -2.220 -2.891 23.344 1.00 82.06 219 MET A CA 1
ATOM 1673 C C . MET A 1 219 ? -1.493 -2.501 24.628 1.00 82.06 219 MET A C 1
ATOM 1675 O O . MET A 1 219 ? -2.127 -1.956 25.524 1.00 82.06 219 MET A O 1
ATOM 1679 N N . ASP A 1 220 ? -0.177 -2.692 24.691 1.00 79.06 220 ASP A N 1
ATOM 1680 C CA . ASP A 1 220 ? 0.640 -2.295 25.839 1.00 79.06 220 ASP A CA 1
ATOM 1681 C C . ASP A 1 220 ? 0.654 -0.767 26.012 1.00 79.06 220 ASP A C 1
ATOM 1683 O O . ASP A 1 220 ? 0.291 -0.256 27.066 1.00 79.06 220 ASP A O 1
ATOM 1687 N N . ARG A 1 221 ? 0.869 -0.005 24.927 1.00 80.62 221 ARG A N 1
ATOM 1688 C CA . ARG A 1 221 ? 0.737 1.466 24.963 1.00 80.62 221 ARG A CA 1
ATOM 1689 C C . ARG A 1 221 ? -0.656 1.935 25.383 1.00 80.62 221 ARG A C 1
ATOM 1691 O O . ARG A 1 221 ? -0.788 2.943 26.074 1.00 80.62 221 ARG A O 1
ATOM 1698 N N . GLN A 1 222 ? -1.705 1.255 24.920 1.00 83.50 222 GLN A N 1
ATOM 1699 C CA . GLN A 1 222 ? -3.076 1.594 25.296 1.00 83.50 222 GLN A CA 1
ATOM 1700 C C . GLN A 1 222 ? -3.336 1.283 26.774 1.00 83.50 222 GLN A C 1
ATOM 1702 O O . GLN A 1 222 ? -3.984 2.076 27.454 1.00 83.50 222 GLN A O 1
ATOM 1707 N N . ARG A 1 223 ? -2.812 0.161 27.276 1.00 88.62 223 ARG A N 1
ATOM 1708 C CA . ARG A 1 223 ? -2.845 -0.201 28.693 1.00 88.62 223 ARG A CA 1
ATOM 1709 C C . ARG A 1 223 ? -2.151 0.866 29.540 1.00 88.62 223 ARG A C 1
ATOM 1711 O O . ARG A 1 223 ? -2.765 1.338 30.489 1.00 88.62 223 ARG A O 1
ATOM 1718 N N . ASP A 1 224 ? -0.949 1.297 29.168 1.00 84.44 224 ASP A N 1
ATOM 1719 C CA . ASP A 1 224 ? -0.206 2.334 29.896 1.00 84.44 224 ASP A CA 1
ATOM 1720 C C . ASP A 1 224 ? -0.958 3.669 29.926 1.00 84.44 224 ASP A C 1
ATOM 1722 O O . ASP A 1 224 ? -1.079 4.307 30.972 1.00 84.44 224 ASP A O 1
ATOM 1726 N N . ALA A 1 225 ? -1.540 4.076 28.794 1.00 84.69 225 ALA A N 1
ATOM 1727 C CA . ALA A 1 225 ? -2.361 5.282 28.725 1.00 84.69 225 ALA A CA 1
ATOM 1728 C C . ALA A 1 225 ? -3.603 5.196 29.632 1.00 84.69 225 ALA A C 1
ATOM 1730 O O . ALA A 1 225 ? -3.949 6.176 30.290 1.00 84.69 225 ALA A O 1
ATOM 1731 N N . LEU A 1 226 ? -4.259 4.032 29.694 1.00 91.50 226 LEU A N 1
ATOM 1732 C CA . LEU A 1 226 ? -5.398 3.802 30.586 1.00 91.50 226 LEU A CA 1
ATOM 1733 C C . LEU A 1 226 ? -4.988 3.797 32.061 1.00 91.50 226 LEU A C 1
ATOM 1735 O O . LEU A 1 226 ? -5.741 4.309 32.881 1.00 91.50 226 LEU A O 1
ATOM 1739 N N . ILE A 1 227 ? -3.809 3.267 32.400 1.00 89.56 227 ILE A N 1
ATOM 1740 C CA . ILE A 1 227 ? -3.266 3.325 33.765 1.00 89.56 227 ILE A CA 1
ATOM 1741 C C . ILE A 1 227 ? -3.065 4.783 34.188 1.00 89.56 227 ILE A C 1
ATOM 1743 O O . ILE A 1 227 ? -3.522 5.171 35.260 1.00 89.56 227 ILE A O 1
ATOM 1747 N N . LEU A 1 228 ? -2.449 5.607 33.335 1.00 86.94 228 LEU A N 1
ATOM 1748 C CA . LEU A 1 228 ? -2.262 7.035 33.611 1.00 86.94 228 LEU A CA 1
ATOM 1749 C C . LEU A 1 228 ? -3.596 7.774 33.769 1.00 86.94 228 LEU A C 1
ATOM 1751 O O . LEU A 1 228 ? -3.728 8.649 34.624 1.00 86.94 228 LEU A O 1
ATOM 1755 N N . GLU A 1 229 ? -4.594 7.434 32.956 1.00 91.31 229 GLU A N 1
ATOM 1756 C CA . GLU A 1 229 ? -5.920 8.042 33.060 1.00 91.31 229 GLU A CA 1
ATOM 1757 C C . GLU A 1 229 ? -6.654 7.600 34.334 1.00 91.31 229 GLU A C 1
ATOM 1759 O O . GLU A 1 229 ? -7.271 8.428 35.002 1.00 91.31 229 GLU A O 1
ATOM 1764 N N . LEU A 1 230 ? -6.528 6.329 34.727 1.00 90.94 230 LEU A N 1
ATOM 1765 C CA . LEU A 1 230 ? -7.062 5.825 35.990 1.00 90.94 230 LEU A CA 1
ATOM 1766 C C . LEU A 1 230 ? -6.423 6.548 37.182 1.00 90.94 230 LEU A C 1
ATOM 1768 O O . LEU A 1 230 ? -7.140 7.044 38.040 1.00 90.94 230 LEU A O 1
ATOM 1772 N N . GLN A 1 231 ? -5.098 6.726 37.176 1.00 88.31 231 GLN A N 1
ATOM 1773 C CA . GLN A 1 231 ? -4.387 7.491 38.207 1.00 88.31 231 GLN A CA 1
ATOM 1774 C C . GLN A 1 231 ? -4.873 8.947 38.304 1.00 88.31 231 GLN A C 1
ATOM 1776 O O . GLN A 1 231 ? -4.968 9.504 39.400 1.00 88.31 231 GLN A O 1
ATOM 1781 N N . ARG A 1 232 ? -5.201 9.586 37.172 1.00 88.50 232 ARG A N 1
ATOM 1782 C CA . ARG A 1 232 ? -5.800 10.933 37.168 1.00 88.50 232 ARG A CA 1
ATOM 1783 C C . ARG A 1 232 ? -7.204 10.937 37.762 1.00 88.50 232 ARG A C 1
ATOM 1785 O O . ARG A 1 232 ? -7.532 11.859 38.505 1.00 88.50 232 ARG A O 1
ATOM 1792 N N . LEU A 1 233 ? -8.025 9.939 37.434 1.00 88.75 233 LEU A N 1
ATOM 1793 C CA . LEU A 1 233 ? -9.369 9.796 37.992 1.00 88.75 233 LEU A CA 1
ATOM 1794 C C . LEU A 1 233 ? -9.326 9.533 39.495 1.00 88.75 233 LEU A C 1
ATOM 1796 O O . LEU A 1 233 ? -10.076 10.177 40.219 1.00 88.75 233 LEU A O 1
ATOM 1800 N N . ASP A 1 234 ? -8.424 8.675 39.965 1.00 85.62 234 ASP A N 1
ATOM 1801 C CA . ASP A 1 234 ? -8.228 8.405 41.391 1.00 85.62 234 ASP A CA 1
ATOM 1802 C C . ASP A 1 234 ? -7.803 9.674 42.132 1.00 85.62 234 ASP A C 1
ATOM 1804 O O . ASP A 1 234 ? -8.390 10.017 43.156 1.00 85.62 234 ASP A O 1
ATOM 1808 N N . ARG A 1 235 ? -6.866 10.451 41.570 1.00 78.19 235 ARG A N 1
ATOM 1809 C CA . ARG A 1 235 ? -6.493 11.763 42.122 1.00 78.19 235 ARG A CA 1
ATOM 1810 C C . ARG A 1 235 ? -7.686 12.715 42.179 1.00 78.19 235 ARG A C 1
ATOM 1812 O O . ARG A 1 235 ? -7.890 13.388 43.182 1.00 78.19 235 ARG A O 1
ATOM 1819 N N . ARG A 1 236 ? -8.501 12.753 41.123 1.00 78.19 236 ARG A N 1
ATOM 1820 C CA . ARG A 1 236 ? -9.686 13.614 41.070 1.00 78.19 236 ARG A CA 1
ATOM 1821 C C . ARG A 1 236 ? -10.776 13.165 42.042 1.00 78.19 236 ARG A C 1
ATOM 1823 O O . ARG A 1 236 ? -11.461 14.009 42.608 1.00 78.19 236 ARG A O 1
ATOM 1830 N N . LEU A 1 237 ? -10.951 11.860 42.227 1.00 77.44 237 LEU A N 1
ATOM 1831 C CA . LEU A 1 237 ? -11.850 11.294 43.225 1.00 77.44 237 LEU A CA 1
ATOM 1832 C C . LEU A 1 237 ? -11.371 11.637 44.627 1.00 77.44 237 LEU A C 1
ATOM 1834 O O . LEU A 1 237 ? -12.204 12.046 45.419 1.00 77.44 237 LEU A O 1
ATOM 1838 N N . LEU A 1 238 ? -10.065 11.563 44.900 1.00 74.12 238 LEU A N 1
ATOM 1839 C CA . LEU A 1 238 ? -9.477 11.996 46.168 1.00 74.12 238 LEU A CA 1
ATOM 1840 C C . LEU A 1 238 ? -9.765 13.479 46.438 1.00 74.12 238 LEU A C 1
ATOM 1842 O O . LEU A 1 238 ? -10.378 13.790 47.455 1.00 74.12 238 LEU A O 1
ATOM 1846 N N . GLU A 1 239 ? -9.462 14.362 45.479 1.00 76.81 239 GLU A N 1
ATOM 1847 C CA . GLU A 1 239 ? -9.767 15.805 45.552 1.00 76.81 239 GLU A CA 1
ATOM 1848 C C . GLU A 1 239 ? -11.258 16.100 45.788 1.00 76.81 239 GLU A C 1
ATOM 1850 O O . GLU A 1 239 ? -11.610 17.080 46.441 1.00 76.81 239 GLU A O 1
ATOM 1855 N N . LEU A 1 240 ? -12.153 15.289 45.215 1.00 71.69 240 LEU A N 1
ATOM 1856 C CA . LEU A 1 240 ? -13.603 15.433 45.385 1.00 71.69 240 LEU A CA 1
ATOM 1857 C C . LEU A 1 240 ? -14.121 14.751 46.660 1.00 71.69 240 LEU A C 1
ATOM 1859 O O . LEU A 1 240 ? -15.177 15.133 47.164 1.00 71.69 240 LEU A O 1
ATOM 1863 N N . SER A 1 241 ? -13.404 13.745 47.164 1.00 63.69 241 SER A N 1
ATOM 1864 C CA . SER A 1 241 ? -13.710 13.004 48.389 1.00 63.69 241 SER A CA 1
ATOM 1865 C C . SER A 1 241 ? -13.166 13.671 49.650 1.00 63.69 241 SER A C 1
ATOM 1867 O O . SER A 1 241 ? -13.516 13.234 50.741 1.00 63.69 241 SER A O 1
ATOM 1869 N N . ASP A 1 242 ? -12.424 14.777 49.514 1.00 51.34 242 ASP A N 1
ATOM 1870 C CA . ASP A 1 242 ? -12.012 15.693 50.591 1.00 51.34 242 ASP A CA 1
ATOM 1871 C C . ASP A 1 242 ? -13.194 16.490 51.209 1.00 51.34 242 ASP A C 1
ATOM 1873 O O . ASP A 1 242 ? -13.087 17.647 51.613 1.00 51.34 242 ASP A O 1
ATOM 1877 N N . MET A 1 243 ? -14.344 15.827 51.344 1.00 53.12 243 MET A N 1
ATOM 1878 C CA . MET A 1 243 ? -15.224 15.935 52.503 1.00 53.12 243 MET A CA 1
ATOM 1879 C C . MET A 1 243 ? -14.745 14.882 53.533 1.00 53.12 243 MET A C 1
ATOM 1881 O O . MET A 1 243 ? -15.317 13.801 53.631 1.00 53.12 243 MET A O 1
ATOM 1885 N N . ASP A 1 244 ? -13.679 15.212 54.275 1.00 51.16 244 ASP A N 1
ATOM 1886 C CA . ASP A 1 244 ? -13.131 14.499 55.452 1.00 51.16 244 ASP A CA 1
ATOM 1887 C C . ASP A 1 244 ? -12.502 13.093 55.271 1.00 51.16 244 ASP A C 1
ATOM 1889 O O . ASP A 1 244 ? -12.883 12.156 55.978 1.00 51.16 244 ASP A O 1
ATOM 1893 N N . ILE A 1 245 ? -11.445 12.924 54.457 1.00 47.88 245 ILE A N 1
ATOM 1894 C CA . ILE A 1 245 ? -10.534 11.765 54.612 1.00 47.88 245 ILE A CA 1
ATOM 1895 C C . ILE A 1 245 ? -9.053 12.171 54.471 1.00 47.88 245 ILE A C 1
ATOM 1897 O O . ILE A 1 245 ? -8.608 12.592 53.420 1.00 47.88 245 ILE A O 1
ATOM 1901 N N . ALA A 1 246 ? -8.316 12.007 55.579 1.00 50.25 246 ALA A N 1
ATOM 1902 C CA . ALA A 1 246 ? -6.858 11.993 55.789 1.00 50.25 246 ALA A CA 1
ATOM 1903 C C . ALA A 1 246 ? -5.919 12.481 54.657 1.00 50.25 246 ALA A C 1
ATOM 1905 O O . ALA A 1 246 ? -5.803 11.862 53.603 1.00 50.25 246 ALA A O 1
ATOM 1906 N N . ARG A 1 247 ? -5.117 13.511 54.986 1.00 46.94 247 ARG A N 1
ATOM 1907 C CA . ARG A 1 247 ? -3.970 13.991 54.193 1.00 46.94 247 ARG A CA 1
ATOM 1908 C C . ARG A 1 247 ? -3.120 12.831 53.642 1.00 46.94 247 ARG A C 1
ATOM 1910 O O . ARG A 1 247 ? -2.827 11.908 54.407 1.00 46.94 247 ARG A O 1
ATOM 1917 N N . PRO A 1 248 ? -2.648 12.921 52.384 1.00 47.88 248 PRO A N 1
ATOM 1918 C CA . PRO A 1 248 ? -1.680 11.967 51.854 1.00 47.88 248 PRO A CA 1
ATOM 1919 C C . PRO A 1 248 ? -0.403 11.951 52.718 1.00 47.88 248 PRO A C 1
ATOM 1921 O O . PRO A 1 248 ? -0.089 12.966 53.357 1.00 47.88 248 PRO A O 1
ATOM 1924 N N . PRO A 1 249 ? 0.322 10.816 52.777 1.00 54.41 249 PRO A N 1
ATOM 1925 C CA . PRO A 1 249 ? 1.629 10.771 53.423 1.00 54.41 249 PRO A CA 1
ATOM 1926 C C . PRO A 1 249 ? 2.554 11.802 52.766 1.00 54.41 249 PRO A C 1
ATOM 1928 O O . PRO A 1 249 ? 2.488 12.012 51.558 1.00 54.41 249 PRO A O 1
ATOM 1931 N N . ALA A 1 250 ? 3.351 12.495 53.579 1.00 57.50 250 ALA A N 1
ATOM 1932 C CA . ALA A 1 250 ? 4.291 13.494 53.085 1.00 57.50 250 ALA A CA 1
ATOM 1933 C C . ALA A 1 250 ? 5.324 12.842 52.153 1.00 57.50 250 ALA A C 1
ATOM 1935 O O . ALA A 1 250 ? 5.798 11.747 52.465 1.00 57.50 250 ALA A O 1
ATOM 1936 N N . ASP A 1 251 ? 5.665 13.534 51.063 1.00 59.75 251 ASP A N 1
ATOM 1937 C CA . ASP A 1 251 ? 6.742 13.156 50.140 1.00 59.75 251 ASP A CA 1
ATOM 1938 C C . ASP A 1 251 ? 8.031 12.837 50.924 1.00 59.75 251 ASP A C 1
ATOM 1940 O O . ASP A 1 251 ? 8.327 13.471 51.948 1.00 59.75 251 ASP A O 1
ATOM 1944 N N . LEU A 1 252 ? 8.794 11.835 50.469 1.00 63.09 252 LEU A N 1
ATOM 1945 C CA . LEU A 1 252 ? 10.025 11.406 51.145 1.00 63.09 252 LEU A CA 1
ATOM 1946 C C . LEU A 1 252 ? 11.090 12.505 51.081 1.00 63.09 252 LEU A C 1
ATOM 1948 O O . LEU A 1 252 ? 11.920 12.623 51.990 1.00 63.09 252 LEU A O 1
ATOM 1952 N N . LEU A 1 253 ? 11.069 13.306 50.013 1.00 62.25 253 LEU A N 1
ATOM 1953 C CA . LEU A 1 253 ? 11.982 14.419 49.798 1.00 62.25 253 LEU A CA 1
ATOM 1954 C C . LEU A 1 253 ? 11.241 15.768 49.827 1.00 62.25 253 LEU A C 1
ATOM 1956 O O . LEU A 1 253 ? 10.124 15.886 49.330 1.00 62.25 253 LEU A O 1
ATOM 1960 N N . PRO A 1 254 ? 11.856 16.836 50.375 1.00 60.38 254 PRO A N 1
ATOM 1961 C CA . PRO A 1 254 ? 11.291 18.175 50.283 1.00 60.38 254 PRO A CA 1
ATOM 1962 C C . PRO A 1 254 ? 11.147 18.618 48.817 1.00 60.38 254 PRO A C 1
ATOM 1964 O O . PRO A 1 254 ? 12.053 18.371 48.013 1.00 60.38 254 PRO A O 1
ATOM 1967 N N . PRO A 1 255 ? 10.079 19.356 48.466 1.00 50.03 255 PRO A N 1
ATOM 1968 C CA . PRO A 1 255 ? 9.890 19.839 47.105 1.00 50.03 255 PRO A CA 1
ATOM 1969 C C . PRO A 1 255 ? 11.062 20.734 46.667 1.00 50.03 255 PRO A C 1
ATOM 1971 O O . PRO A 1 255 ? 11.392 21.719 47.332 1.00 50.03 255 PRO A O 1
ATOM 1974 N N . GLY A 1 256 ? 11.680 20.389 45.531 1.00 52.97 256 GLY A N 1
ATOM 1975 C CA . GLY A 1 256 ? 12.814 21.111 44.934 1.00 52.97 256 GLY A CA 1
ATOM 1976 C C . GLY A 1 256 ? 14.188 20.448 45.099 1.00 52.97 256 GLY A C 1
ATOM 1977 O O . GLY A 1 256 ? 15.189 21.035 44.687 1.00 52.97 256 GLY A O 1
ATOM 1978 N N . VAL A 1 257 ? 14.259 19.249 45.684 1.00 56.59 257 VAL A N 1
ATOM 1979 C CA . VAL A 1 257 ? 15.496 18.461 45.786 1.00 56.59 257 VAL A CA 1
ATOM 1980 C C . VAL A 1 257 ? 15.637 17.553 44.561 1.00 56.59 257 VAL A C 1
ATOM 1982 O O . VAL A 1 257 ? 15.002 16.510 44.483 1.00 56.59 257 VAL A O 1
ATOM 1985 N N . ASP A 1 258 ? 16.487 17.950 43.612 1.00 54.41 258 ASP A N 1
ATOM 1986 C CA . ASP A 1 258 ? 16.819 17.163 42.417 1.00 54.41 258 ASP A CA 1
ATOM 1987 C C . ASP A 1 258 ? 18.222 16.549 42.604 1.00 54.41 258 ASP A C 1
ATOM 1989 O O . ASP A 1 258 ? 19.243 17.236 42.511 1.00 54.41 258 ASP A O 1
ATOM 1993 N N . LEU A 1 259 ? 18.291 15.272 42.998 1.00 57.31 259 LEU A N 1
ATOM 1994 C CA . LEU A 1 259 ? 19.546 14.590 43.356 1.00 57.31 259 LEU A CA 1
ATOM 1995 C C . LEU A 1 259 ? 20.201 13.944 42.128 1.00 57.31 259 LEU A C 1
ATOM 1997 O O . LEU A 1 259 ? 20.262 12.722 42.006 1.00 57.31 259 LEU A O 1
ATOM 2001 N N . VAL A 1 260 ? 20.746 14.769 41.236 1.00 49.06 260 VAL A N 1
ATOM 2002 C CA . VAL A 1 260 ? 21.590 14.308 40.121 1.00 49.06 260 VAL A CA 1
ATOM 2003 C C . VAL A 1 260 ? 23.063 14.329 40.566 1.00 49.06 260 VAL A C 1
ATOM 2005 O O . VAL A 1 260 ? 23.525 15.321 41.125 1.00 49.06 260 VAL A O 1
ATOM 2008 N N . ASP A 1 261 ? 23.793 13.223 40.366 1.00 52.91 261 ASP A N 1
ATOM 2009 C CA . ASP A 1 261 ? 25.203 13.013 40.778 1.00 52.91 261 ASP A CA 1
ATOM 2010 C C . ASP A 1 261 ? 25.496 12.980 42.305 1.00 52.91 261 ASP A C 1
ATOM 2012 O O . ASP A 1 261 ? 26.638 13.140 42.749 1.00 52.91 261 ASP A O 1
ATOM 2016 N N . GLY A 1 262 ? 24.484 12.706 43.137 1.00 63.12 262 GLY A N 1
ATOM 2017 C CA . GLY A 1 262 ? 24.627 12.550 44.594 1.00 63.12 262 GLY A CA 1
ATOM 2018 C C . GLY A 1 262 ? 25.201 11.197 45.063 1.00 63.12 262 GLY A C 1
ATOM 2019 O O . GLY A 1 262 ? 25.236 10.207 44.326 1.00 63.12 262 GLY A O 1
ATOM 2020 N N . TYR A 1 263 ? 25.621 11.134 46.337 1.00 64.75 263 TYR A N 1
ATOM 2021 C CA . TYR A 1 263 ? 26.003 9.888 47.021 1.00 64.75 263 TYR A CA 1
ATOM 2022 C C . TYR A 1 263 ? 25.076 9.605 48.207 1.00 64.75 263 TYR A C 1
ATOM 2024 O O . TYR A 1 263 ? 24.803 10.505 48.997 1.00 64.75 263 TYR A O 1
ATOM 2032 N N . ILE A 1 264 ? 24.684 8.343 48.382 1.00 70.44 264 ILE A N 1
ATOM 2033 C CA . ILE A 1 264 ? 24.016 7.840 49.588 1.00 70.44 264 ILE A CA 1
ATOM 2034 C C . ILE A 1 264 ? 25.079 7.256 50.520 1.00 70.44 264 ILE A C 1
ATOM 2036 O O . ILE A 1 264 ? 25.820 6.352 50.129 1.00 70.44 264 ILE A O 1
ATOM 2040 N N . GLU A 1 265 ? 25.148 7.755 51.753 1.00 70.00 265 GLU A N 1
ATOM 2041 C CA . GLU A 1 265 ? 25.953 7.178 52.834 1.00 70.00 265 GLU A CA 1
ATOM 2042 C C . GLU A 1 265 ? 25.063 6.344 53.760 1.00 70.00 265 GLU A C 1
ATOM 2044 O O . GLU A 1 265 ? 24.111 6.858 54.341 1.00 70.00 265 GLU A O 1
ATOM 2049 N N . VAL A 1 266 ? 25.392 5.064 53.932 1.00 73.25 266 VAL A N 1
ATOM 2050 C CA . VAL A 1 266 ? 24.727 4.173 54.889 1.00 73.25 266 VAL A CA 1
ATOM 2051 C C . VAL A 1 266 ? 25.600 4.076 56.131 1.00 73.25 266 VAL A C 1
ATOM 2053 O O . VAL A 1 266 ? 26.779 3.731 56.028 1.00 73.25 266 VAL A O 1
ATOM 2056 N N . ARG A 1 267 ? 25.034 4.378 57.301 1.00 70.56 267 ARG A N 1
ATOM 2057 C CA . ARG A 1 267 ? 25.703 4.275 58.606 1.00 70.56 267 ARG A CA 1
ATOM 2058 C C . ARG A 1 267 ? 25.054 3.190 59.458 1.00 70.56 267 ARG A C 1
ATOM 2060 O O . ARG A 1 267 ? 23.872 2.904 59.288 1.00 70.56 267 ARG A O 1
ATOM 2067 N N . ASP A 1 268 ? 25.827 2.572 60.341 1.00 75.44 268 ASP A N 1
ATOM 2068 C CA . ASP A 1 268 ? 25.295 1.637 61.330 1.00 75.44 268 ASP A CA 1
ATOM 2069 C C . ASP A 1 268 ? 24.622 2.382 62.493 1.00 75.44 268 ASP A C 1
ATOM 2071 O O . ASP A 1 268 ? 24.576 3.614 62.541 1.00 75.44 268 ASP A O 1
ATOM 2075 N N . ARG A 1 269 ? 24.083 1.611 63.444 1.00 77.25 269 ARG A N 1
ATOM 2076 C CA . ARG A 1 269 ? 23.399 2.133 64.635 1.00 77.25 269 ARG A CA 1
ATOM 2077 C C . ARG A 1 269 ? 24.306 3.011 65.508 1.00 77.25 269 ARG A C 1
ATOM 2079 O O . ARG A 1 269 ? 23.792 3.878 66.207 1.00 77.25 269 ARG A O 1
ATOM 2086 N N . ASP A 1 270 ? 25.618 2.809 65.442 1.00 75.62 270 ASP A N 1
ATOM 2087 C CA . ASP A 1 270 ? 26.616 3.549 66.216 1.00 75.62 270 ASP A CA 1
ATOM 2088 C C . ASP A 1 270 ? 27.175 4.757 65.429 1.00 75.62 270 ASP A C 1
ATOM 2090 O O . ASP A 1 270 ? 28.047 5.486 65.906 1.00 75.62 270 ASP A O 1
ATOM 2094 N N . GLY A 1 271 ? 26.640 5.014 64.227 1.00 70.75 271 GLY A N 1
ATOM 2095 C CA . GLY A 1 271 ? 26.969 6.154 63.373 1.00 70.75 271 GLY A CA 1
ATOM 2096 C C . GLY A 1 271 ? 28.210 5.960 62.496 1.00 70.75 271 GLY A C 1
ATOM 2097 O O . GLY A 1 271 ? 28.607 6.900 61.788 1.00 70.75 271 GLY A O 1
ATOM 2098 N N . ALA A 1 272 ? 28.820 4.773 62.500 1.00 66.62 272 ALA A N 1
ATOM 2099 C CA . ALA A 1 272 ? 29.966 4.462 61.657 1.00 66.62 272 ALA A CA 1
ATOM 2100 C C . ALA A 1 272 ? 29.520 4.218 60.209 1.00 66.62 272 ALA A C 1
ATOM 2102 O O . ALA A 1 272 ? 28.467 3.644 59.948 1.00 66.62 272 ALA A O 1
ATOM 2103 N N . LEU A 1 273 ? 30.309 4.695 59.244 1.00 72.06 273 LEU A N 1
ATOM 2104 C CA . LEU A 1 273 ? 29.990 4.562 57.822 1.00 72.06 273 LEU A CA 1
ATOM 2105 C C . LEU A 1 273 ? 30.173 3.107 57.368 1.00 72.06 273 LEU A C 1
ATOM 2107 O O . LEU A 1 273 ? 31.282 2.580 57.399 1.00 72.06 273 LEU A O 1
ATOM 2111 N N . VAL A 1 274 ? 29.088 2.494 56.901 1.00 79.50 274 VAL A N 1
ATOM 2112 C CA . VAL A 1 274 ? 29.023 1.100 56.436 1.00 79.50 274 VAL A CA 1
ATOM 2113 C C . VAL A 1 274 ? 29.183 1.011 54.919 1.00 79.50 274 VAL A C 1
ATOM 2115 O O . VAL A 1 274 ? 29.727 0.035 54.410 1.00 79.50 274 VAL A O 1
ATOM 2118 N N . GLY A 1 275 ? 28.749 2.029 54.171 1.00 68.44 275 GLY A N 1
ATOM 2119 C CA . GLY A 1 275 ? 28.899 2.038 52.718 1.00 68.44 275 GLY A CA 1
ATOM 2120 C C . GLY A 1 275 ? 28.517 3.362 52.070 1.00 68.44 275 GLY A C 1
ATOM 2121 O O . GLY A 1 275 ? 27.762 4.148 52.639 1.00 68.44 275 GLY A O 1
ATOM 2122 N N . ARG A 1 276 ? 29.046 3.601 50.865 1.00 76.62 276 ARG A N 1
ATOM 2123 C CA . ARG A 1 276 ? 28.749 4.784 50.052 1.00 76.62 276 ARG A CA 1
ATOM 2124 C C . ARG A 1 276 ? 28.377 4.362 48.635 1.00 76.62 276 ARG A C 1
ATOM 2126 O O . ARG A 1 276 ? 29.174 3.713 47.962 1.00 76.62 276 ARG A O 1
ATOM 2133 N N . TYR A 1 277 ? 27.190 4.753 48.187 1.00 72.19 277 TYR A N 1
ATOM 2134 C CA . TYR A 1 277 ? 26.637 4.402 46.879 1.00 72.19 277 TYR A CA 1
ATOM 2135 C C . TYR A 1 277 ? 26.460 5.663 46.039 1.00 72.19 277 TYR A C 1
ATOM 2137 O O . TYR A 1 277 ? 26.053 6.698 46.559 1.00 72.19 277 TYR A O 1
ATOM 2145 N N . ARG A 1 278 ? 26.801 5.594 44.750 1.00 70.62 278 ARG A N 1
ATOM 2146 C CA . ARG A 1 278 ? 26.654 6.709 43.808 1.00 70.62 278 ARG A CA 1
ATOM 2147 C C . ARG A 1 278 ? 25.360 6.540 43.024 1.00 70.62 278 ARG A C 1
ATOM 2149 O O . ARG A 1 278 ? 25.109 5.447 42.523 1.00 70.62 278 ARG A O 1
ATOM 2156 N N . LEU A 1 279 ? 24.586 7.610 42.895 1.00 68.94 279 LEU A N 1
ATOM 2157 C CA . LEU A 1 279 ? 23.392 7.624 42.057 1.00 68.94 279 LEU A CA 1
ATOM 2158 C C . LEU A 1 279 ? 23.825 7.708 40.591 1.00 68.94 279 LEU A C 1
ATOM 2160 O O . LEU A 1 279 ? 24.517 8.643 40.198 1.00 68.94 279 LEU A O 1
ATOM 2164 N N . THR A 1 280 ? 23.476 6.697 39.801 1.00 59.00 280 THR A N 1
ATOM 2165 C CA . THR A 1 280 ? 23.747 6.649 38.360 1.00 59.00 280 THR A CA 1
ATOM 2166 C C . THR A 1 280 ? 22.410 6.625 37.632 1.00 59.00 280 THR A C 1
ATOM 2168 O O . THR A 1 280 ? 21.884 5.545 37.395 1.00 59.00 280 THR A O 1
ATOM 2171 N N . ASP A 1 281 ? 21.870 7.816 37.369 1.00 56.69 281 ASP A N 1
ATOM 2172 C CA . ASP A 1 281 ? 20.635 8.121 36.629 1.00 56.69 281 ASP A CA 1
ATOM 2173 C C . ASP A 1 281 ? 19.353 7.376 37.063 1.00 56.69 281 ASP A C 1
ATOM 2175 O O . ASP A 1 281 ? 19.174 6.182 36.827 1.00 56.69 281 ASP A O 1
ATOM 2179 N N . GLY A 1 282 ? 18.402 8.114 37.646 1.00 61.16 282 GLY A N 1
ATOM 2180 C CA . GLY A 1 282 ? 17.076 7.610 38.014 1.00 61.16 282 GLY A CA 1
ATOM 2181 C C . GLY A 1 282 ? 16.369 8.492 39.045 1.00 61.16 282 GLY A C 1
ATOM 2182 O O . GLY A 1 282 ? 17.011 9.293 39.719 1.00 61.16 282 GLY A O 1
ATOM 2183 N N . ASP A 1 283 ? 15.050 8.332 39.169 1.00 64.69 283 ASP A N 1
ATOM 2184 C CA . ASP A 1 283 ? 14.263 8.954 40.237 1.00 64.69 283 ASP A CA 1
ATOM 2185 C C . ASP A 1 283 ? 14.438 8.158 41.543 1.00 64.69 283 ASP A C 1
ATOM 2187 O O . ASP A 1 283 ? 13.950 7.031 41.686 1.00 64.69 283 ASP A O 1
ATOM 2191 N N . LEU A 1 284 ? 15.202 8.732 42.475 1.00 68.75 284 LEU A N 1
ATOM 2192 C CA . LEU A 1 284 ? 15.528 8.118 43.760 1.00 68.75 284 LEU A CA 1
ATOM 2193 C C . LEU A 1 284 ? 14.284 7.907 44.633 1.00 68.75 284 LEU A C 1
ATOM 2195 O O . LEU A 1 284 ? 14.233 6.922 45.369 1.00 68.75 284 LEU A O 1
ATOM 2199 N N . GLU A 1 285 ? 13.299 8.801 44.555 1.00 66.81 285 GLU A N 1
ATOM 2200 C CA . GLU A 1 285 ? 12.098 8.737 45.389 1.00 66.81 285 GLU A CA 1
ATOM 2201 C C . GLU A 1 285 ? 11.293 7.477 45.059 1.00 66.81 285 GLU A C 1
ATOM 2203 O O . GLU A 1 285 ? 11.073 6.636 45.932 1.00 66.81 285 GLU A O 1
ATOM 2208 N N . THR A 1 286 ? 11.037 7.248 43.768 1.00 65.19 286 THR A N 1
ATOM 2209 C CA . THR A 1 286 ? 10.393 6.023 43.270 1.00 65.19 286 THR A CA 1
ATOM 2210 C C . THR A 1 286 ? 11.134 4.745 43.708 1.00 65.19 286 THR A C 1
ATOM 2212 O O . THR A 1 286 ? 10.513 3.736 44.055 1.00 65.19 286 THR A O 1
ATOM 2215 N N . ALA A 1 287 ? 12.472 4.754 43.711 1.00 66.19 287 ALA A N 1
ATOM 2216 C CA . ALA A 1 287 ? 13.266 3.591 44.115 1.00 66.19 287 ALA A CA 1
ATOM 2217 C C . ALA A 1 287 ? 13.189 3.309 45.628 1.00 66.19 287 ALA A C 1
ATOM 2219 O O . ALA A 1 287 ? 13.155 2.144 46.036 1.00 66.19 287 ALA A O 1
ATOM 2220 N N . LEU A 1 288 ? 13.155 4.355 46.460 1.00 68.75 288 LEU A N 1
ATOM 2221 C CA . LEU A 1 288 ? 13.022 4.239 47.915 1.00 68.75 288 LEU A CA 1
ATOM 2222 C C . LEU A 1 288 ? 11.616 3.775 48.319 1.00 68.75 288 LEU A C 1
ATOM 2224 O O . LEU A 1 288 ? 11.492 2.904 49.184 1.00 68.75 288 LEU A O 1
ATOM 2228 N N . GLU A 1 289 ? 10.576 4.272 47.648 1.00 65.12 289 GLU A N 1
ATOM 2229 C CA . GLU A 1 289 ? 9.197 3.809 47.836 1.00 65.12 289 GLU A CA 1
ATOM 2230 C C . GLU A 1 289 ? 9.046 2.321 47.497 1.00 65.12 289 GLU A C 1
ATOM 2232 O O . GLU A 1 289 ? 8.492 1.552 48.286 1.00 65.12 289 GLU A O 1
ATOM 2237 N N . ALA A 1 290 ? 9.604 1.876 46.365 1.00 64.19 290 ALA A N 1
ATOM 2238 C CA . ALA A 1 290 ? 9.575 0.469 45.959 1.00 64.19 290 ALA A CA 1
ATOM 2239 C C . ALA A 1 290 ? 10.309 -0.458 46.948 1.00 64.19 290 ALA A C 1
ATOM 2241 O O . ALA A 1 290 ? 9.956 -1.632 47.082 1.00 64.19 290 ALA A O 1
ATOM 2242 N N . ALA A 1 291 ? 11.315 0.065 47.654 1.00 64.88 291 ALA A N 1
ATOM 2243 C CA . ALA A 1 291 ? 12.036 -0.645 48.706 1.00 64.88 291 ALA A CA 1
ATOM 2244 C C . ALA A 1 291 ? 11.314 -0.623 50.071 1.00 64.88 291 ALA A C 1
ATOM 2246 O O . ALA A 1 291 ? 11.798 -1.240 51.022 1.00 64.88 291 ALA A O 1
ATOM 2247 N N . GLY A 1 292 ? 10.162 0.053 50.180 1.00 63.91 292 GLY A N 1
ATOM 2248 C CA . GLY A 1 292 ? 9.374 0.152 51.410 1.00 63.91 292 GLY A CA 1
ATOM 2249 C C . GLY A 1 292 ? 9.989 1.071 52.467 1.00 63.91 292 GLY A C 1
ATOM 2250 O O . GLY A 1 292 ? 9.743 0.884 53.660 1.00 63.91 292 GLY A O 1
ATOM 2251 N N . VAL A 1 293 ? 10.821 2.029 52.051 1.00 69.12 293 VAL A N 1
ATOM 2252 C CA . VAL A 1 293 ? 11.432 3.010 52.953 1.00 69.12 293 VAL A CA 1
ATOM 2253 C C . VAL A 1 293 ? 10.381 4.035 53.369 1.00 69.12 293 VAL A C 1
ATOM 2255 O O . VAL A 1 293 ? 9.642 4.556 52.540 1.00 69.12 293 VAL A O 1
ATOM 2258 N N . VAL A 1 294 ? 10.328 4.336 54.664 1.00 64.50 294 VAL A N 1
ATOM 2259 C CA . VAL A 1 294 ? 9.433 5.345 55.245 1.00 64.50 294 VAL A CA 1
ATOM 2260 C C . VAL A 1 294 ? 10.258 6.437 55.933 1.00 64.50 294 VAL A C 1
ATOM 2262 O O . VAL A 1 294 ? 11.344 6.129 56.438 1.00 64.50 294 VAL A O 1
ATOM 2265 N N . PRO A 1 295 ? 9.784 7.697 55.978 1.00 63.06 295 PRO A N 1
ATOM 2266 C CA . PRO A 1 295 ? 10.494 8.754 56.682 1.00 63.06 295 PRO A CA 1
ATOM 2267 C C . PRO A 1 295 ? 10.567 8.441 58.179 1.00 63.06 295 PRO A C 1
ATOM 2269 O O . PRO A 1 295 ? 9.551 8.143 58.811 1.00 63.06 295 PRO A O 1
ATOM 2272 N N . ASP A 1 296 ? 11.762 8.544 58.762 1.00 62.66 296 ASP A N 1
ATOM 2273 C CA . ASP A 1 296 ? 11.917 8.509 60.213 1.00 62.66 296 ASP A CA 1
ATOM 2274 C C . ASP A 1 296 ? 11.506 9.870 60.788 1.00 62.66 296 ASP A C 1
ATOM 2276 O O . ASP A 1 296 ? 12.190 10.878 60.612 1.00 62.66 296 ASP A O 1
ATOM 2280 N N . THR A 1 297 ? 10.348 9.909 61.445 1.00 55.97 297 THR A N 1
ATOM 2281 C CA . THR A 1 297 ? 9.808 11.117 62.079 1.00 55.97 297 THR A CA 1
ATOM 2282 C C . THR A 1 297 ? 10.290 11.294 63.519 1.00 55.97 297 THR A C 1
ATOM 2284 O O . THR A 1 297 ? 9.737 12.129 64.242 1.00 55.97 297 THR A O 1
ATOM 2287 N N . THR A 1 298 ? 11.261 10.502 63.994 1.00 52.72 298 THR A N 1
ATOM 2288 C CA . THR A 1 298 ? 11.849 10.759 65.311 1.00 52.72 298 THR A CA 1
ATOM 2289 C C . THR A 1 298 ? 12.596 12.098 65.299 1.00 52.72 298 THR A C 1
ATOM 2291 O O . THR A 1 298 ? 13.371 12.376 64.386 1.00 52.72 298 THR A O 1
ATOM 2294 N N . PRO A 1 299 ? 12.349 12.980 66.284 1.00 43.25 299 PRO A N 1
ATOM 2295 C CA . PRO A 1 299 ? 12.993 14.282 66.322 1.00 43.25 299 PRO A CA 1
ATOM 2296 C C . PRO A 1 299 ? 14.499 14.097 66.493 1.00 43.25 299 PRO A C 1
ATOM 2298 O O . PRO A 1 299 ? 14.965 13.568 67.504 1.00 43.25 299 PRO A O 1
ATOM 2301 N N . THR A 1 300 ? 15.263 14.550 65.503 1.00 48.12 300 THR A N 1
ATOM 2302 C CA . THR A 1 300 ? 16.717 14.629 65.590 1.00 48.12 300 THR A CA 1
ATOM 2303 C C . THR A 1 300 ? 17.075 15.501 66.797 1.00 48.12 300 THR A C 1
ATOM 2305 O O . THR A 1 300 ? 16.603 16.639 66.862 1.00 48.12 300 THR A O 1
ATOM 2308 N N . PRO A 1 301 ? 17.882 15.029 67.765 1.00 41.88 301 PRO A N 1
ATOM 2309 C CA . PRO A 1 301 ? 18.342 15.897 68.838 1.00 41.88 301 PRO A CA 1
ATOM 2310 C C . PRO A 1 301 ? 19.119 17.061 68.221 1.00 41.88 301 PRO A C 1
ATOM 2312 O O . PRO A 1 301 ? 20.023 16.849 67.406 1.00 41.88 301 PRO A O 1
ATOM 2315 N N . GLU A 1 302 ? 18.730 18.286 68.581 1.00 39.66 302 GLU A N 1
ATOM 2316 C CA . GLU A 1 302 ? 19.416 19.507 68.170 1.00 39.66 302 GLU A CA 1
ATOM 2317 C C . GLU A 1 302 ? 20.917 19.334 68.403 1.00 39.66 302 GLU A C 1
ATOM 2319 O O . GLU A 1 302 ? 21.376 19.113 69.528 1.00 39.66 302 GLU A O 1
ATOM 2324 N N . ARG A 1 303 ? 21.701 19.420 67.323 1.00 41.44 303 ARG A N 1
ATOM 2325 C CA . ARG A 1 303 ? 23.147 19.566 67.448 1.00 41.44 303 ARG A CA 1
ATOM 2326 C C . ARG A 1 303 ? 23.396 20.842 68.240 1.00 41.44 303 ARG A C 1
ATOM 2328 O O . ARG A 1 303 ? 23.164 21.939 67.737 1.00 41.44 303 ARG A O 1
ATOM 2335 N N . SER A 1 304 ? 23.879 20.687 69.468 1.00 36.75 304 SER A N 1
ATOM 2336 C CA . SER A 1 304 ? 24.434 21.793 70.238 1.00 36.75 304 SER A CA 1
ATOM 2337 C C . SER A 1 304 ? 25.515 22.475 69.391 1.00 36.75 304 SER A C 1
ATOM 2339 O O . SER A 1 304 ? 26.346 21.767 68.811 1.00 36.75 304 SER A O 1
ATOM 2341 N N . PRO A 1 305 ? 25.530 23.812 69.282 1.00 45.28 305 PRO A N 1
ATOM 2342 C CA . PRO A 1 305 ? 26.630 24.493 68.624 1.00 45.28 305 PRO A CA 1
ATOM 2343 C C . PRO A 1 305 ? 27.879 24.288 69.485 1.00 45.28 305 PRO A C 1
ATOM 2345 O O . PRO A 1 305 ? 27.947 24.756 70.621 1.00 45.28 305 PRO A O 1
ATOM 2348 N N . THR A 1 306 ? 28.847 23.530 68.978 1.00 41.34 306 THR A N 1
ATOM 2349 C CA . THR A 1 306 ? 30.187 23.473 69.567 1.00 41.34 306 THR A CA 1
ATOM 2350 C C . THR A 1 306 ? 30.889 24.825 69.334 1.00 41.34 306 THR A C 1
ATOM 2352 O O . THR A 1 306 ? 30.711 25.395 68.255 1.00 41.34 306 THR A O 1
ATOM 2355 N N . PRO A 1 307 ? 31.628 25.352 70.332 1.00 45.38 307 PRO A N 1
ATOM 2356 C CA . PRO A 1 307 ? 32.300 26.655 70.286 1.00 45.38 307 PRO A CA 1
ATOM 2357 C C . PRO A 1 307 ? 33.482 26.721 69.313 1.00 45.38 307 PRO A C 1
ATOM 2359 O O . PRO A 1 307 ? 34.059 25.655 68.994 1.00 45.38 307 PRO A O 1
#